Protein AF-A0A1Z8X5C5-F1 (afdb_monomer)

Solvent-accessible surface area (backbone atoms only — not comparable to full-atom values): 10030 Å² total; per-residue (Å²): 138,86,84,81,81,82,79,81,79,79,74,78,75,80,78,73,83,73,81,56,62,24,57,46,97,88,64,48,75,36,74,46,71,50,66,33,32,31,65,43,56,46,75,29,79,78,49,13,44,32,36,32,35,34,74,55,99,86,42,80,43,72,31,48,35,35,49,64,28,29,77,54,39,45,74,33,42,53,53,66,75,74,57,50,68,66,40,44,31,42,38,33,24,44,26,30,65,56,80,56,31,27,36,46,37,31,40,35,38,53,47,93,49,97,86,50,52,28,40,38,34,42,25,62,91,55,42,57,87,36,74,54,40,50,51,48,63,77,74,36,54,70,37,96,54,41,44,52,92,72,41,41,42,40,35,27,42,35,47,72,70,55,48,54,50,41,49,68,78,20,66,62,89,66,28,65,76,55,134

Mean predicted aligned error: 7.58 Å

Secondary structure (DSSP, 8-state):
--------------------B-B-TTSPBPEEEEEEEEEEEE--SSS-EEEEEEEETTEEEEEEEE-S-HHHHHHTT--TTSS-TT-EEEEEEEEBSSTTEEEEEEEEEPPSSTTSPEEEEE-TTS-TTSHHHHHHHTTSPBPTTS-GGGSS-EEEEE-HHHHHHHHHHSTTTTGGG--

pLDDT: mean 85.59, std 13.74, range [40.5, 98.31]

Radius of gyration: 19.65 Å; Cα contacts (8 Å, |Δi|>4): 352; chains: 1; bounding box: 40×77×52 Å

Sequence (179 aa):
MLFFFTSIFSYNLLAHHSFLPLLSAEGEPVIKVFDANVEIYKLLNPHTAMIVNTYDEGQKIDWLVELSSASTLTREGWTNDFIKPNDRVTIAILAFRTENRGRLRALLIHPRTNNDSYQLIVAYGIRGDTPIMKRLESRLPLCGNINAELERSQCFLVNNNDLDALKRDFPGVMGYIMP

Structure (mmCIF, N/CA/C/O backbone):
data_AF-A0A1Z8X5C5-F1
#
_entry.id   AF-A0A1Z8X5C5-F1
#
loop_
_atom_site.group_PDB
_atom_site.id
_atom_site.type_symbol
_atom_site.label_atom_id
_atom_site.label_alt_id
_atom_site.label_comp_id
_atom_site.label_asym_id
_atom_site.label_entity_id
_atom_site.label_seq_id
_atom_site.pdbx_PDB_ins_code
_atom_site.Cartn_x
_atom_site.Cartn_y
_atom_site.Cartn_z
_atom_site.occupancy
_atom_site.B_iso_or_equiv
_atom_site.auth_seq_id
_atom_site.auth_comp_id
_atom_site.auth_asym_id
_atom_site.auth_atom_id
_atom_site.pdbx_PDB_model_num
ATOM 1 N N . MET A 1 1 ? -2.842 56.860 -34.212 1.00 40.62 1 MET A N 1
ATOM 2 C CA . MET A 1 1 ? -3.445 55.684 -33.551 1.00 40.62 1 MET A CA 1
ATOM 3 C C . MET A 1 1 ? -2.299 54.787 -33.104 1.00 40.62 1 MET A C 1
ATOM 5 O O . MET A 1 1 ? -1.664 54.180 -33.953 1.00 40.62 1 MET A O 1
ATOM 9 N N . LEU A 1 2 ? -1.924 54.843 -31.823 1.00 40.50 2 LEU A N 1
ATOM 10 C CA . LEU A 1 2 ? -0.782 54.101 -31.275 1.00 40.50 2 LEU A CA 1
ATOM 11 C C . LEU A 1 2 ? -1.297 52.739 -30.783 1.00 40.50 2 LEU A C 1
ATOM 13 O O . LEU A 1 2 ? -2.115 52.699 -29.867 1.00 40.50 2 LEU A O 1
ATOM 17 N N . PHE A 1 3 ? -0.873 51.640 -31.407 1.00 45.16 3 PHE A N 1
ATOM 18 C CA . PHE A 1 3 ? -1.212 50.290 -30.948 1.00 45.16 3 PHE A CA 1
ATOM 19 C C . PHE A 1 3 ? -0.272 49.894 -29.803 1.00 45.16 3 PHE A C 1
ATOM 21 O O . PHE A 1 3 ? 0.918 49.677 -30.018 1.00 45.16 3 PHE A O 1
ATOM 28 N N . PHE A 1 4 ? -0.807 49.807 -28.585 1.00 48.19 4 PHE A N 1
ATOM 29 C CA . PHE A 1 4 ? -0.132 49.167 -27.457 1.00 48.19 4 PHE A CA 1
ATOM 30 C C . PHE A 1 4 ? -0.253 47.647 -27.615 1.00 48.19 4 PHE A C 1
ATOM 32 O O . PHE A 1 4 ? -1.351 47.100 -27.553 1.00 48.19 4 PHE A O 1
ATOM 39 N N . PHE A 1 5 ? 0.872 46.967 -27.830 1.00 56.59 5 PHE A N 1
ATOM 40 C CA . PHE A 1 5 ? 0.943 45.507 -27.826 1.00 56.59 5 PHE A CA 1
ATOM 41 C C . PHE A 1 5 ? 1.183 45.049 -26.381 1.00 56.59 5 PHE A C 1
ATOM 43 O O . PHE A 1 5 ? 2.309 45.067 -25.885 1.00 56.59 5 PHE A O 1
ATOM 50 N N . THR A 1 6 ? 0.118 44.705 -25.658 1.00 59.88 6 THR A N 1
ATOM 51 C CA . THR A 1 6 ? 0.215 44.115 -24.319 1.00 59.88 6 THR A CA 1
ATOM 52 C C . THR A 1 6 ? 0.627 42.651 -24.443 1.00 59.88 6 THR A C 1
ATOM 54 O O . THR A 1 6 ? -0.177 41.778 -24.759 1.00 59.88 6 THR A O 1
ATOM 57 N N . SER A 1 7 ? 1.910 42.377 -24.210 1.00 60.78 7 SER A N 1
ATOM 58 C CA . SER A 1 7 ? 2.434 41.013 -24.140 1.00 60.78 7 SER A CA 1
ATOM 59 C C . SER A 1 7 ? 1.946 40.347 -22.849 1.00 60.78 7 SER A C 1
ATOM 61 O O . SER A 1 7 ? 2.314 40.767 -21.751 1.00 60.78 7 SER A O 1
ATOM 63 N N . ILE A 1 8 ? 1.082 39.337 -22.966 1.00 62.88 8 ILE A N 1
ATOM 64 C CA . ILE A 1 8 ? 0.620 38.537 -21.827 1.00 62.88 8 ILE A CA 1
ATOM 65 C C . ILE A 1 8 ? 1.728 37.532 -21.499 1.00 62.88 8 ILE A C 1
ATOM 67 O O . ILE A 1 8 ? 1.873 36.511 -22.168 1.00 62.88 8 ILE A O 1
ATOM 71 N N . PHE A 1 9 ? 2.526 37.820 -20.471 1.00 54.41 9 PHE A N 1
ATOM 72 C CA . PHE A 1 9 ? 3.415 36.825 -19.874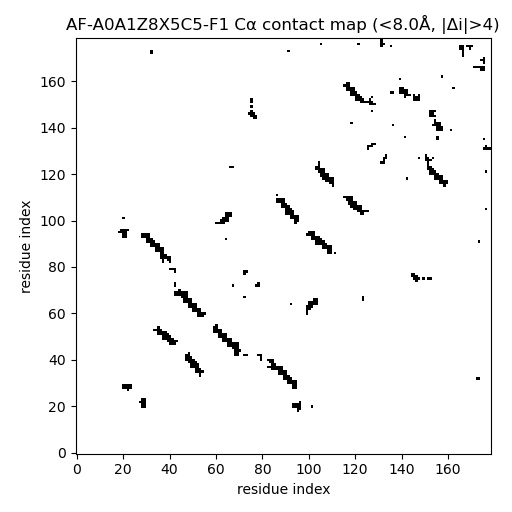 1.00 54.41 9 PHE A CA 1
ATOM 73 C C . PHE A 1 9 ? 2.560 35.797 -19.125 1.00 54.41 9 PHE A C 1
ATOM 75 O O . PHE A 1 9 ? 2.077 36.047 -18.020 1.00 54.41 9 PHE A O 1
ATOM 82 N N . SER A 1 10 ? 2.355 34.628 -19.729 1.00 54.34 10 SER A N 1
ATOM 83 C CA . SER A 1 10 ? 1.828 33.460 -19.029 1.00 54.34 10 SER A CA 1
ATOM 84 C C . SER A 1 10 ? 2.904 32.935 -18.081 1.00 54.34 10 SER A C 1
ATOM 86 O O . SER A 1 10 ? 3.745 32.119 -18.454 1.00 54.34 10 SER A O 1
ATOM 88 N N . TYR A 1 11 ? 2.900 33.421 -16.842 1.00 52.97 11 TYR A N 1
ATOM 89 C CA . TYR A 1 11 ? 3.630 32.766 -15.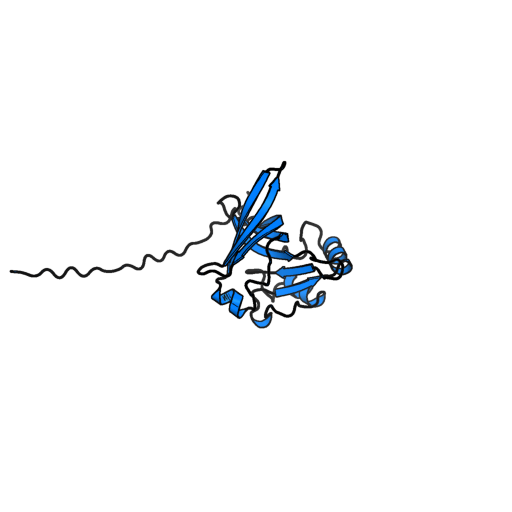767 1.00 52.97 11 TYR A CA 1
ATOM 90 C C . TYR A 1 11 ? 2.993 31.392 -15.570 1.00 52.97 11 TYR A C 1
ATOM 92 O O . TYR A 1 11 ? 1.853 31.287 -15.117 1.00 52.97 11 TYR A O 1
ATOM 100 N N . ASN A 1 12 ? 3.714 30.331 -15.936 1.00 52.00 12 ASN A N 1
ATOM 101 C CA . ASN A 1 12 ? 3.401 29.003 -15.434 1.00 52.00 12 ASN A CA 1
ATOM 102 C C . ASN A 1 12 ? 3.566 29.082 -13.916 1.00 52.00 12 ASN A C 1
ATOM 104 O O . ASN A 1 12 ? 4.683 29.037 -13.401 1.00 52.00 12 ASN A O 1
ATOM 108 N N . LEU A 1 13 ? 2.457 29.278 -13.206 1.00 48.22 13 LEU A N 1
ATOM 109 C CA . LEU A 1 13 ? 2.403 29.065 -11.773 1.00 48.22 13 LEU A CA 1
ATOM 110 C C . LEU A 1 13 ? 2.788 27.601 -11.566 1.00 48.22 13 LEU A C 1
ATOM 112 O O . LEU A 1 13 ? 2.015 26.696 -11.876 1.00 48.22 13 LEU A O 1
ATOM 116 N N . LEU A 1 14 ? 4.024 27.376 -11.121 1.00 52.00 14 LEU A N 1
ATOM 117 C CA . LEU A 1 14 ? 4.528 26.078 -10.694 1.00 52.00 14 LEU A CA 1
ATOM 118 C C . LEU A 1 14 ? 3.723 25.648 -9.465 1.00 52.00 14 LEU A C 1
ATOM 120 O O . LEU A 1 14 ? 4.135 25.842 -8.324 1.00 52.00 14 LEU A O 1
ATOM 124 N N . ALA A 1 15 ? 2.545 25.077 -9.700 1.00 43.34 15 ALA A N 1
ATOM 125 C CA . ALA A 1 15 ? 1.798 24.345 -8.697 1.00 43.34 15 ALA A CA 1
ATOM 126 C C . ALA A 1 15 ? 2.513 23.008 -8.458 1.00 43.34 15 ALA A C 1
ATOM 128 O O . ALA A 1 15 ? 2.125 21.959 -8.968 1.00 43.34 15 ALA A O 1
ATOM 129 N N . HIS A 1 16 ? 3.604 23.034 -7.695 1.00 52.75 16 HIS A N 1
ATOM 130 C CA . HIS A 1 16 ? 4.126 21.824 -7.077 1.00 52.75 16 HIS A CA 1
ATOM 131 C C . HIS A 1 16 ? 3.214 21.508 -5.892 1.00 52.75 16 HIS A C 1
ATOM 133 O O . HIS A 1 16 ? 3.402 22.052 -4.808 1.00 52.75 16 HIS A O 1
ATOM 139 N N . HIS A 1 17 ? 2.181 20.690 -6.106 1.00 56.50 17 HIS A N 1
ATOM 140 C CA . HIS A 1 17 ? 1.308 20.199 -5.039 1.00 56.50 17 HIS A CA 1
ATOM 141 C C . HIS A 1 17 ? 2.128 19.333 -4.071 1.00 56.50 17 HIS A C 1
ATOM 143 O O . HIS A 1 17 ? 2.214 18.116 -4.219 1.00 56.50 17 HIS A O 1
ATOM 149 N N . SER A 1 18 ? 2.801 19.964 -3.108 1.00 59.56 18 SER A N 1
ATOM 150 C CA . SER A 1 18 ? 3.486 19.251 -2.044 1.00 59.56 18 SER A CA 1
ATOM 151 C C . SER A 1 18 ? 2.441 18.681 -1.091 1.00 59.56 18 SER A C 1
ATOM 153 O O . SER A 1 18 ? 1.570 19.378 -0.569 1.00 59.56 18 SER A O 1
ATOM 155 N N . PHE A 1 19 ? 2.506 17.371 -0.887 1.00 74.56 19 PHE A N 1
ATOM 156 C CA . PHE A 1 19 ? 1.742 16.699 0.151 1.00 74.56 19 PHE A CA 1
ATOM 157 C C . PHE A 1 19 ? 2.225 17.182 1.517 1.00 74.56 19 PHE A C 1
ATOM 159 O O . PHE A 1 19 ? 3.429 17.189 1.771 1.00 74.56 19 PHE A O 1
ATOM 166 N N . LEU A 1 20 ? 1.298 17.568 2.396 1.00 86.44 20 LEU A N 1
ATOM 167 C CA . LEU A 1 20 ? 1.617 17.926 3.777 1.00 86.44 20 LEU A CA 1
ATOM 168 C C . LEU A 1 20 ? 1.413 16.701 4.676 1.00 86.44 20 LEU A C 1
ATOM 170 O O . LEU A 1 20 ? 0.259 16.377 4.984 1.00 86.44 20 LEU A O 1
ATOM 174 N N . PRO A 1 21 ? 2.493 16.014 5.097 1.00 90.50 21 PRO A N 1
ATOM 175 C CA . PRO A 1 21 ? 2.368 14.880 5.997 1.00 90.50 21 PRO A CA 1
ATOM 176 C C . P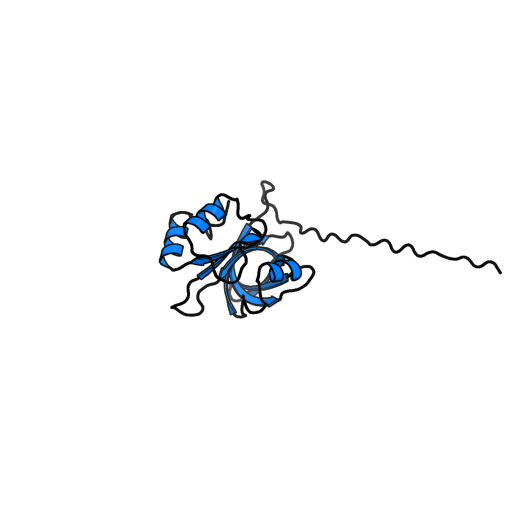RO A 1 21 ? 1.814 15.328 7.353 1.00 90.50 21 PRO A C 1
ATOM 178 O O . PRO A 1 21 ? 2.097 16.428 7.844 1.00 90.50 21 PRO A O 1
ATOM 181 N N . LEU A 1 22 ? 1.013 14.456 7.958 1.00 93.94 22 LEU A N 1
ATOM 182 C CA . LEU A 1 22 ? 0.712 14.522 9.379 1.00 93.94 22 LEU A CA 1
ATOM 183 C C . LEU A 1 22 ? 1.990 14.179 10.149 1.00 93.94 22 LEU A C 1
ATOM 185 O O . LEU A 1 22 ? 2.673 13.222 9.788 1.00 93.94 22 LEU A O 1
ATOM 189 N N . LEU A 1 23 ? 2.306 14.953 11.186 1.00 94.50 23 LEU A N 1
ATOM 190 C CA . LEU A 1 23 ? 3.486 14.741 12.025 1.00 94.50 23 LEU A CA 1
ATOM 191 C C . LEU A 1 23 ? 3.066 14.282 13.426 1.00 94.50 23 LEU A C 1
ATOM 193 O O . LEU A 1 23 ? 2.003 14.683 13.905 1.00 94.50 23 LEU A O 1
ATOM 197 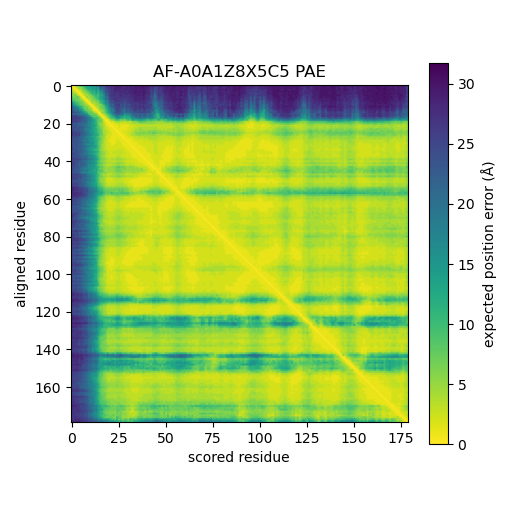N N . SER A 1 24 ? 3.891 13.450 14.061 1.00 93.44 24 SER A N 1
ATOM 198 C CA . SER A 1 24 ? 3.761 13.074 15.470 1.00 93.44 24 SER A CA 1
ATOM 199 C C . SER A 1 24 ? 4.127 14.246 16.390 1.00 93.44 24 SER A C 1
ATOM 201 O O . SER A 1 24 ? 4.545 15.312 15.927 1.00 93.44 24 SER A O 1
ATOM 203 N N . ALA A 1 25 ? 3.995 14.052 17.706 1.00 93.44 25 ALA A N 1
ATOM 204 C CA . ALA A 1 25 ? 4.411 15.051 18.694 1.00 93.44 25 ALA A CA 1
ATOM 205 C C . ALA A 1 25 ? 5.923 15.346 18.626 1.00 93.44 25 ALA A C 1
ATOM 207 O O . ALA A 1 25 ? 6.356 16.462 18.903 1.00 93.44 25 ALA A O 1
ATOM 208 N N . GLU A 1 26 ? 6.710 14.364 18.193 1.00 93.69 26 GLU A N 1
ATOM 209 C CA . GLU A 1 26 ? 8.160 14.424 18.007 1.00 93.69 26 GLU A CA 1
ATOM 210 C C . GLU A 1 26 ? 8.556 15.003 16.638 1.00 93.69 26 GLU A C 1
ATOM 212 O O . GLU A 1 26 ? 9.737 15.207 16.373 1.00 93.69 26 GLU A O 1
ATOM 217 N N . GLY A 1 27 ? 7.581 15.300 15.772 1.00 92.56 27 GLY A N 1
ATOM 218 C CA . GLY A 1 27 ? 7.806 15.893 14.454 1.00 92.56 27 GLY A CA 1
ATOM 219 C C . GLY A 1 27 ? 8.031 14.889 13.320 1.00 92.56 27 GLY A C 1
ATOM 220 O O . GLY A 1 27 ? 8.296 15.315 12.196 1.00 92.56 27 GLY A O 1
ATOM 221 N N . GLU A 1 28 ? 7.881 13.587 13.572 1.00 91.44 28 GLU A N 1
ATOM 222 C CA . GLU A 1 28 ? 8.084 12.544 12.561 1.00 91.44 28 GLU A CA 1
ATOM 223 C C . GLU A 1 28 ? 6.821 12.292 11.724 1.00 91.44 28 GLU A C 1
ATOM 225 O O . GLU A 1 28 ? 5.708 12.366 12.253 1.00 91.44 28 GLU A O 1
ATOM 230 N N . PRO A 1 29 ? 6.932 11.969 10.422 1.00 91.38 29 PRO A N 1
ATOM 231 C CA . PRO A 1 29 ? 5.762 11.676 9.607 1.00 91.38 29 PRO A CA 1
ATOM 232 C C . PRO A 1 29 ? 4.987 10.444 10.095 1.00 91.38 29 PRO A C 1
ATOM 234 O O . PRO A 1 29 ? 5.548 9.368 10.296 1.00 91.38 29 PRO A O 1
ATOM 237 N N . VAL A 1 30 ? 3.668 10.580 10.230 1.00 93.06 30 VAL A N 1
ATOM 238 C CA . VAL A 1 30 ? 2.798 9.517 10.748 1.00 93.06 30 VAL A CA 1
ATOM 239 C C . VAL A 1 30 ? 2.497 8.483 9.668 1.00 93.06 30 VAL A C 1
ATOM 241 O O . VAL A 1 30 ? 1.954 8.805 8.606 1.00 93.06 30 VAL A O 1
ATOM 244 N N . ILE A 1 31 ? 2.770 7.216 9.982 1.00 92.25 31 ILE A N 1
ATOM 245 C CA . ILE A 1 31 ? 2.288 6.072 9.210 1.00 92.25 31 ILE A CA 1
ATOM 246 C C . ILE A 1 31 ? 1.011 5.533 9.855 1.00 92.25 31 ILE A C 1
ATOM 248 O O . ILE A 1 31 ? 0.999 5.213 11.042 1.00 92.25 31 ILE A O 1
ATOM 252 N N . LYS A 1 32 ? -0.063 5.421 9.071 1.00 94.50 32 LYS A N 1
ATOM 253 C CA . LYS A 1 32 ? -1.303 4.752 9.487 1.00 94.50 32 LYS A CA 1
ATOM 254 C C . LYS A 1 32 ? -1.401 3.400 8.802 1.00 94.50 32 LYS A C 1
ATOM 256 O O . LYS A 1 32 ? -1.146 3.311 7.601 1.00 94.50 32 LYS A O 1
ATOM 261 N N . VAL A 1 33 ? -1.795 2.383 9.563 1.00 95.00 33 VAL A N 1
ATOM 262 C CA . VAL A 1 33 ? -2.040 1.031 9.057 1.00 95.00 33 VAL A CA 1
ATOM 263 C C . VAL A 1 33 ? -3.458 0.614 9.421 1.00 95.00 33 VAL A C 1
ATOM 265 O O . VAL A 1 33 ? -3.851 0.769 10.575 1.00 95.00 33 VAL A O 1
ATOM 268 N N . PHE A 1 34 ? -4.230 0.136 8.449 1.00 95.94 34 PHE A N 1
ATOM 269 C CA . PHE A 1 34 ? -5.626 -0.259 8.657 1.00 95.94 34 PHE A CA 1
ATOM 270 C C . PHE A 1 34 ? -6.085 -1.305 7.638 1.00 95.94 34 PHE A C 1
ATOM 272 O O . PHE A 1 34 ? -5.494 -1.441 6.567 1.00 95.94 34 PHE A O 1
ATOM 279 N N . ASP A 1 35 ? -7.142 -2.041 7.975 1.00 96.56 35 ASP A N 1
ATOM 280 C CA . ASP A 1 35 ? -7.832 -2.936 7.046 1.00 96.56 35 ASP A CA 1
ATOM 281 C C . ASP A 1 35 ? -8.947 -2.183 6.317 1.00 96.56 35 ASP A C 1
ATOM 283 O O . ASP A 1 35 ? -9.639 -1.358 6.914 1.00 96.56 35 ASP A O 1
ATOM 287 N N . ALA A 1 36 ? -9.128 -2.462 5.027 1.00 97.50 36 ALA A N 1
ATOM 288 C CA . ALA A 1 36 ? -10.128 -1.806 4.196 1.00 97.50 36 ALA A CA 1
ATOM 289 C C . ALA A 1 36 ? -10.608 -2.696 3.040 1.00 97.50 36 ALA A C 1
ATOM 291 O O . ALA A 1 36 ? -9.993 -3.709 2.693 1.00 97.50 36 ALA A O 1
ATOM 292 N N . ASN A 1 37 ? -11.697 -2.275 2.399 1.00 97.56 37 ASN A N 1
ATOM 293 C CA . ASN A 1 37 ? -12.133 -2.789 1.104 1.00 97.56 37 ASN A CA 1
ATOM 294 C C . ASN A 1 37 ? -11.830 -1.773 0.006 1.00 97.56 37 ASN A C 1
ATOM 296 O O . ASN A 1 37 ? -12.066 -0.582 0.183 1.00 97.56 37 ASN A O 1
ATOM 300 N N . VAL A 1 38 ? -11.330 -2.229 -1.139 1.00 97.88 38 VAL A N 1
ATOM 301 C CA . VAL A 1 38 ? -11.107 -1.342 -2.286 1.00 97.88 38 VAL A CA 1
ATOM 302 C C . VAL A 1 38 ? -12.439 -0.992 -2.940 1.00 97.88 38 VAL A C 1
ATOM 304 O O . VAL A 1 38 ? -13.174 -1.879 -3.360 1.00 97.88 38 VAL A O 1
ATOM 307 N N . GLU A 1 39 ? -12.727 0.295 -3.094 1.00 97.38 39 GLU A N 1
ATOM 308 C CA . GLU A 1 39 ? -13.879 0.772 -3.862 1.00 97.38 39 GLU A CA 1
ATOM 309 C C . GLU A 1 39 ? -13.479 1.052 -5.306 1.00 97.38 39 GLU A C 1
ATOM 311 O O . GLU A 1 39 ? -14.062 0.524 -6.254 1.00 97.38 39 GLU A O 1
ATOM 316 N N . ILE A 1 40 ? -12.442 1.874 -5.475 1.00 96.19 40 ILE A N 1
ATOM 317 C CA . ILE A 1 40 ? -11.955 2.323 -6.777 1.00 96.19 40 ILE A CA 1
ATOM 318 C C . ILE A 1 40 ? -10.438 2.243 -6.784 1.00 96.19 40 ILE A C 1
ATOM 320 O O . ILE A 1 40 ? -9.773 2.713 -5.869 1.00 96.19 40 ILE A O 1
ATOM 324 N N . TYR A 1 41 ? -9.888 1.728 -7.875 1.00 96.06 41 TYR A N 1
ATOM 325 C CA . TYR A 1 41 ? -8.486 1.875 -8.229 1.00 96.06 41 TYR A CA 1
ATOM 326 C C . TYR A 1 41 ? -8.404 2.285 -9.699 1.00 96.06 41 TYR A C 1
ATOM 328 O O . TYR A 1 41 ? -8.995 1.635 -10.567 1.00 96.06 41 TYR A O 1
ATOM 336 N N . LYS A 1 42 ? -7.719 3.398 -9.983 1.00 94.62 42 LYS A N 1
ATOM 337 C CA . LYS A 1 42 ? -7.528 3.891 -11.351 1.00 94.62 42 LYS A CA 1
ATOM 338 C C . LYS A 1 42 ? -6.156 4.517 -11.523 1.00 94.62 42 LYS A C 1
ATOM 340 O O . LYS A 1 42 ? -5.801 5.459 -10.813 1.00 94.62 42 LYS A O 1
ATOM 345 N N . LEU A 1 43 ? -5.436 4.047 -12.540 1.00 94.06 43 LEU A N 1
ATOM 346 C CA . LEU A 1 43 ? -4.232 4.701 -13.039 1.00 94.06 43 LEU A CA 1
ATOM 347 C C . LEU A 1 43 ? -4.614 6.051 -13.656 1.00 94.06 43 LEU A C 1
ATOM 349 O O . LEU A 1 43 ? -5.223 6.109 -14.723 1.00 94.06 43 LEU A O 1
ATOM 353 N N . LEU A 1 44 ? -4.261 7.135 -12.968 1.00 91.94 44 LEU A N 1
ATOM 354 C CA . LEU A 1 44 ? -4.571 8.513 -13.352 1.00 91.94 44 LEU A CA 1
ATOM 355 C C . LEU A 1 44 ? -3.310 9.389 -13.303 1.00 91.94 44 LEU A C 1
ATOM 357 O O . LEU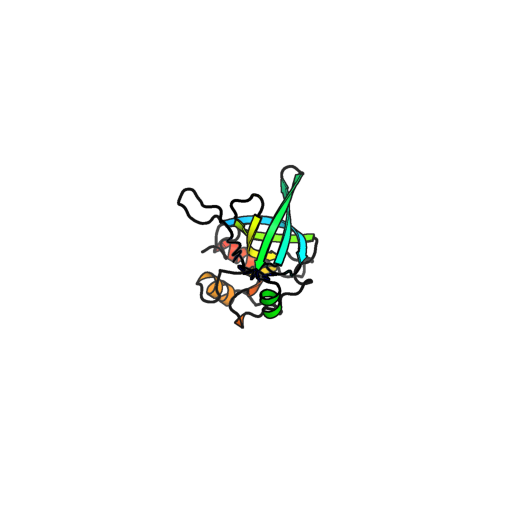 A 1 44 ? -2.324 9.074 -12.632 1.00 91.94 44 LEU A O 1
ATOM 361 N N . ASN A 1 45 ? -3.338 10.501 -14.038 1.00 87.38 45 ASN A N 1
ATOM 362 C CA . ASN A 1 45 ? -2.328 11.557 -13.951 1.00 87.38 45 ASN A CA 1
ATOM 363 C C . ASN A 1 45 ? -2.941 12.802 -13.278 1.00 87.38 45 ASN A C 1
ATOM 365 O O . ASN A 1 45 ? -4.122 13.069 -13.500 1.00 87.38 45 ASN A O 1
ATOM 369 N N . PRO A 1 46 ? -2.165 13.587 -12.503 1.00 85.25 46 PRO A N 1
ATOM 370 C CA . PRO A 1 46 ? -0.733 13.412 -12.225 1.00 85.25 46 PRO A CA 1
ATOM 371 C C . PRO A 1 46 ? -0.420 12.317 -11.192 1.00 85.25 46 PRO A C 1
ATOM 373 O O . PRO A 1 46 ? 0.693 11.797 -11.198 1.00 85.25 46 PRO A O 1
ATOM 376 N N . HIS A 1 47 ? -1.393 11.926 -10.365 1.00 89.38 47 HIS A N 1
ATOM 377 C CA . HIS A 1 47 ? -1.263 10.869 -9.362 1.00 89.38 47 HIS A CA 1
ATOM 378 C C . HIS A 1 47 ? -2.376 9.838 -9.523 1.00 89.38 47 HIS A C 1
ATOM 380 O O . HIS A 1 47 ? -3.545 10.189 -9.682 1.00 89.38 47 HIS A O 1
ATOM 386 N N . THR A 1 48 ? -1.997 8.562 -9.474 1.00 93.19 48 THR A N 1
ATOM 387 C CA . THR A 1 48 ? -2.952 7.454 -9.401 1.00 93.19 48 THR A CA 1
ATOM 388 C C . THR A 1 48 ? -3.687 7.521 -8.071 1.00 93.19 48 THR A C 1
ATOM 390 O O . THR A 1 48 ? -3.075 7.808 -7.040 1.00 93.19 48 THR A O 1
ATOM 393 N N . ALA A 1 49 ? -4.984 7.229 -8.099 1.00 92.19 49 ALA A N 1
ATOM 394 C CA . ALA A 1 49 ? -5.837 7.261 -6.922 1.00 92.19 49 ALA A CA 1
ATOM 395 C C . ALA A 1 49 ? -6.437 5.880 -6.652 1.00 92.19 49 ALA A C 1
ATOM 397 O O . ALA A 1 49 ? -6.865 5.170 -7.570 1.00 92.19 49 ALA A O 1
ATOM 398 N N . MET A 1 50 ? -6.491 5.535 -5.371 1.00 96.44 50 MET A N 1
ATOM 399 C CA . MET A 1 50 ? -7.246 4.412 -4.846 1.00 96.44 50 MET A CA 1
ATOM 400 C C . MET A 1 50 ? -8.176 4.925 -3.747 1.00 96.44 50 MET A C 1
ATOM 402 O O . MET A 1 50 ? -7.725 5.610 -2.833 1.00 96.44 50 MET A O 1
ATOM 406 N N . ILE A 1 51 ? -9.463 4.611 -3.846 1.00 97.69 51 ILE A N 1
ATOM 407 C CA . ILE A 1 51 ? -10.442 4.854 -2.787 1.00 97.69 51 ILE A CA 1
ATOM 408 C C . ILE A 1 51 ? -10.680 3.525 -2.089 1.00 97.69 51 ILE A C 1
ATOM 410 O O . ILE A 1 51 ? -10.994 2.527 -2.745 1.00 97.69 51 ILE A O 1
ATOM 414 N N . VAL A 1 52 ? -10.502 3.516 -0.773 1.00 98.31 52 VAL A N 1
ATOM 415 C CA . VAL A 1 52 ? -10.761 2.349 0.071 1.00 98.31 52 VAL A CA 1
ATOM 416 C C . VAL A 1 52 ? -11.708 2.719 1.198 1.00 98.31 52 VAL A C 1
ATOM 418 O O . VAL A 1 52 ? -11.751 3.871 1.625 1.00 98.31 52 VAL A O 1
ATOM 421 N N . ASN A 1 53 ? -12.452 1.738 1.689 1.00 97.69 53 ASN A N 1
ATOM 422 C CA . ASN A 1 53 ? -13.464 1.946 2.708 1.00 97.69 53 ASN A CA 1
ATOM 423 C C . ASN A 1 53 ? -13.087 1.189 3.970 1.00 97.69 53 ASN A C 1
ATOM 425 O O . ASN A 1 53 ? -12.840 -0.019 3.925 1.00 97.69 53 ASN A O 1
ATOM 429 N N . THR A 1 54 ? -13.083 1.899 5.090 1.00 96.81 54 THR A N 1
ATOM 430 C CA . THR A 1 54 ? -13.092 1.301 6.423 1.00 96.81 54 THR A CA 1
ATOM 431 C C . THR A 1 54 ? -14.509 1.375 6.984 1.00 96.81 54 THR A C 1
ATOM 433 O O . THR A 1 54 ? -15.320 2.187 6.534 1.00 96.81 54 THR A O 1
ATOM 436 N N . TYR A 1 55 ? -14.812 0.543 7.975 1.00 92.44 55 TYR A N 1
ATOM 437 C CA . TYR A 1 55 ? -16.077 0.607 8.702 1.00 92.44 55 TYR A CA 1
ATOM 438 C C . TYR A 1 55 ? -15.792 0.875 10.171 1.00 92.44 55 TYR A C 1
ATOM 440 O O . TYR A 1 55 ? -15.035 0.131 10.790 1.00 92.44 55 TYR A O 1
ATOM 448 N N . ASP A 1 56 ? -16.409 1.921 10.707 1.00 87.75 56 ASP A N 1
ATOM 449 C CA . ASP A 1 56 ? -16.341 2.279 12.121 1.00 87.75 56 ASP A CA 1
ATOM 450 C C . ASP A 1 56 ? -17.763 2.446 12.655 1.00 87.75 56 ASP A C 1
ATOM 452 O O . ASP A 1 56 ? -18.559 3.183 12.077 1.00 87.75 56 ASP A O 1
ATOM 456 N N . GLU A 1 57 ? -18.122 1.675 13.681 1.00 91.00 57 GLU A N 1
ATOM 457 C CA . GLU A 1 57 ? -19.483 1.631 14.249 1.00 91.00 57 GLU A CA 1
ATOM 458 C C . GLU A 1 57 ? -20.613 1.502 13.197 1.00 91.00 57 GLU A C 1
ATOM 460 O O . GLU A 1 57 ? -21.713 2.035 13.341 1.00 91.00 57 GLU A O 1
ATOM 465 N N . GLY A 1 58 ? -20.344 0.784 12.101 1.00 89.56 58 GLY A N 1
ATOM 466 C CA . GLY A 1 58 ? -21.284 0.596 10.989 1.00 89.56 58 GLY A CA 1
ATOM 467 C C . GLY A 1 58 ? -21.342 1.752 9.983 1.00 89.56 58 GLY A C 1
ATOM 468 O O . GLY A 1 58 ? -22.017 1.626 8.961 1.00 89.56 58 GLY A O 1
ATOM 469 N N . GLN A 1 59 ? -20.610 2.843 10.211 1.00 93.12 59 GLN A N 1
ATOM 470 C CA . GLN A 1 59 ? -20.442 3.931 9.253 1.00 93.12 59 GLN A CA 1
ATOM 471 C C . GLN A 1 59 ? -19.274 3.645 8.309 1.00 93.12 59 GLN A C 1
ATOM 473 O O . GLN A 1 59 ? -18.178 3.265 8.726 1.00 93.12 59 GLN A O 1
ATOM 478 N N . LYS A 1 60 ? -19.522 3.836 7.013 1.00 95.19 60 LYS A N 1
ATOM 479 C CA . LYS A 1 60 ? -18.504 3.737 5.968 1.00 95.19 60 LYS A CA 1
ATOM 480 C C . LYS A 1 60 ? -17.648 5.005 5.988 1.00 95.19 60 LYS A C 1
ATOM 482 O O . LYS A 1 60 ? -18.186 6.104 5.870 1.00 95.19 60 LYS A O 1
ATOM 487 N N . ILE A 1 61 ? -16.334 4.846 6.098 1.00 96.81 61 ILE A N 1
ATOM 488 C CA . ILE A 1 61 ? -15.363 5.940 6.011 1.00 96.81 61 ILE A CA 1
ATOM 489 C C . ILE A 1 61 ? -14.515 5.728 4.760 1.00 96.81 61 ILE A C 1
ATOM 491 O O . ILE A 1 61 ? -13.842 4.704 4.622 1.00 96.81 61 ILE A O 1
ATOM 495 N N . ASP A 1 62 ? -14.532 6.712 3.866 1.00 97.25 62 ASP A N 1
ATOM 496 C CA . ASP A 1 62 ? -13.785 6.667 2.613 1.00 97.25 62 ASP A CA 1
ATOM 497 C C . ASP A 1 62 ? -12.403 7.297 2.781 1.00 97.25 62 ASP A C 1
ATOM 499 O O . ASP A 1 62 ? -12.263 8.424 3.259 1.00 97.25 62 ASP A O 1
ATOM 503 N N . TRP A 1 63 ? -11.382 6.565 2.343 1.00 98.06 63 TRP A N 1
ATOM 504 C CA . TRP A 1 63 ? -9.992 6.995 2.341 1.00 98.06 63 TRP A CA 1
ATOM 505 C C . TRP A 1 63 ? -9.494 7.197 0.917 1.00 98.06 63 TRP A C 1
ATOM 507 O O . TRP A 1 63 ? -9.550 6.278 0.099 1.00 98.06 63 TRP A O 1
ATOM 517 N N . LEU A 1 64 ? -8.932 8.374 0.642 1.00 97.19 64 LEU A N 1
ATOM 518 C CA . LEU A 1 64 ? -8.219 8.651 -0.600 1.00 97.19 64 LEU A CA 1
ATOM 519 C C . LEU A 1 64 ? -6.732 8.330 -0.434 1.00 97.19 64 LEU A C 1
ATOM 521 O O . LEU A 1 64 ? -5.990 9.022 0.267 1.00 97.19 64 LEU A O 1
ATOM 525 N N . VAL A 1 65 ? -6.284 7.299 -1.135 1.00 96.50 65 VAL A N 1
ATOM 526 C CA . VAL A 1 65 ? -4.894 6.860 -1.143 1.00 96.50 65 VAL A CA 1
ATOM 527 C C . VAL A 1 65 ? -4.255 7.217 -2.473 1.00 96.50 65 VAL A C 1
ATOM 529 O O . VAL A 1 65 ? -4.699 6.793 -3.540 1.00 96.50 65 VAL A O 1
ATOM 532 N N . GLU A 1 66 ? -3.170 7.974 -2.406 1.00 94.12 66 GLU A N 1
ATOM 533 C CA . GLU A 1 66 ? -2.413 8.384 -3.577 1.00 94.12 66 GLU A CA 1
ATOM 534 C C . GLU A 1 66 ? -1.206 7.492 -3.830 1.00 94.12 66 GLU A C 1
ATOM 536 O O . GLU A 1 66 ? -0.459 7.122 -2.919 1.00 94.12 66 GLU A O 1
ATOM 541 N N . LEU A 1 67 ? -0.994 7.184 -5.104 1.00 92.88 67 LEU A N 1
ATOM 542 C CA . LEU A 1 67 ? 0.161 6.457 -5.601 1.00 92.88 67 LEU A CA 1
ATOM 543 C C . LEU A 1 67 ? 0.958 7.353 -6.573 1.00 92.88 67 LEU A C 1
ATOM 545 O O . LEU A 1 67 ? 0.649 8.525 -6.808 1.00 92.88 67 LEU A O 1
ATOM 549 N N . SER A 1 68 ? 2.034 6.810 -7.140 1.00 89.75 68 SER A N 1
ATOM 550 C CA . SER A 1 68 ? 2.810 7.485 -8.188 1.00 89.75 68 SER A CA 1
ATOM 551 C C . SER A 1 68 ? 1.969 7.759 -9.451 1.00 89.75 68 SER A C 1
ATOM 553 O O . SER A 1 68 ? 0.838 7.289 -9.596 1.00 89.75 68 SER A O 1
ATOM 555 N N . SER A 1 69 ? 2.513 8.545 -10.383 1.00 90.62 69 SER A N 1
ATOM 556 C CA . SER A 1 69 ? 1.832 8.855 -11.646 1.00 90.62 69 SER A CA 1
ATOM 557 C C . SER A 1 69 ? 1.477 7.593 -12.432 1.00 90.62 69 SER A C 1
ATOM 559 O O . SER A 1 69 ? 2.225 6.611 -12.396 1.00 90.62 69 SER A O 1
ATOM 561 N N . ALA A 1 70 ? 0.388 7.631 -13.207 1.00 92.50 70 ALA A N 1
ATOM 562 C CA . ALA A 1 70 ? 0.032 6.532 -14.106 1.00 92.50 70 ALA A CA 1
ATOM 563 C C . ALA A 1 70 ? 1.197 6.142 -15.026 1.00 92.50 70 ALA A C 1
ATOM 565 O O . ALA A 1 70 ? 1.466 4.959 -15.210 1.00 92.50 70 ALA A O 1
ATOM 566 N N . SER A 1 71 ? 1.937 7.125 -15.551 1.00 90.38 71 SER A N 1
ATOM 567 C CA . SER A 1 71 ? 3.110 6.882 -16.402 1.00 90.38 71 SER A CA 1
ATOM 568 C C . SER A 1 71 ? 4.236 6.123 -15.693 1.00 90.38 71 SER A C 1
ATOM 570 O O . SER A 1 71 ? 4.951 5.347 -16.325 1.00 90.38 71 SER A O 1
ATOM 572 N N . THR A 1 72 ? 4.409 6.340 -14.389 1.00 88.19 72 THR A N 1
ATOM 573 C CA . THR A 1 72 ? 5.415 5.645 -13.581 1.00 88.19 72 THR A CA 1
ATOM 574 C C . THR A 1 72 ? 4.954 4.232 -13.257 1.00 88.19 72 THR A C 1
ATOM 576 O O . THR A 1 72 ? 5.673 3.286 -13.556 1.00 88.19 72 THR A O 1
ATOM 579 N N . LEU A 1 73 ? 3.730 4.084 -12.746 1.00 90.38 73 LEU A N 1
ATOM 580 C CA . LEU A 1 73 ? 3.184 2.782 -12.363 1.00 90.38 73 LEU A CA 1
ATOM 581 C C . LEU A 1 73 ? 3.007 1.847 -13.566 1.00 90.38 73 LEU A C 1
ATOM 583 O O . LEU A 1 73 ? 3.347 0.673 -13.481 1.00 90.38 73 LEU A O 1
ATOM 587 N N . THR A 1 74 ? 2.563 2.361 -14.716 1.00 90.94 74 THR A N 1
ATOM 588 C CA . THR A 1 74 ? 2.436 1.551 -15.943 1.00 90.94 74 THR A CA 1
ATOM 589 C C . THR A 1 74 ? 3.797 1.018 -16.397 1.00 90.94 74 THR A C 1
ATOM 591 O O . THR A 1 74 ? 3.905 -0.136 -16.796 1.00 90.94 74 THR A O 1
ATOM 594 N N . ARG A 1 75 ? 4.864 1.827 -16.296 1.00 87.75 75 ARG A N 1
ATOM 595 C CA . ARG A 1 75 ? 6.237 1.391 -16.613 1.00 87.75 75 ARG A CA 1
ATOM 596 C C . ARG A 1 75 ? 6.763 0.353 -15.616 1.00 87.75 75 ARG A C 1
ATOM 598 O O . ARG A 1 75 ? 7.570 -0.488 -15.987 1.00 87.75 75 ARG A O 1
ATOM 605 N N . GLU A 1 76 ? 6.290 0.406 -14.376 1.00 86.75 76 GLU A N 1
ATOM 606 C CA . GLU A 1 76 ? 6.533 -0.610 -13.347 1.00 86.75 76 GLU A CA 1
ATOM 607 C C . GLU A 1 76 ? 5.657 -1.861 -13.524 1.00 86.75 76 GLU A C 1
ATOM 609 O O . GLU A 1 76 ? 5.802 -2.791 -12.746 1.00 86.75 76 GLU A O 1
ATOM 614 N N . GLY A 1 77 ? 4.769 -1.914 -14.524 1.00 88.44 77 GLY A N 1
ATOM 615 C CA . GLY A 1 77 ? 3.929 -3.082 -14.814 1.00 88.44 77 GLY A CA 1
ATOM 616 C C . GLY A 1 77 ? 2.594 -3.130 -14.061 1.00 88.44 77 GLY A C 1
ATOM 617 O O . GLY A 1 77 ? 1.858 -4.113 -14.154 1.00 88.44 77 GLY A O 1
ATOM 618 N N . TRP A 1 78 ? 2.224 -2.055 -13.358 1.00 90.75 78 TRP A N 1
ATOM 619 C CA . TRP A 1 78 ? 0.874 -1.924 -12.810 1.00 90.75 78 TRP A CA 1
ATOM 620 C C . TRP A 1 78 ? -0.152 -1.802 -13.939 1.00 90.75 78 TRP A C 1
ATOM 622 O O . TRP A 1 78 ? 0.054 -1.092 -14.924 1.00 90.75 78 TRP A O 1
ATOM 632 N N . THR A 1 79 ? -1.302 -2.443 -13.757 1.00 91.38 79 THR A N 1
ATOM 633 C CA . THR A 1 79 ? -2.442 -2.383 -14.679 1.00 91.38 79 THR A CA 1
ATOM 634 C C . THR A 1 79 ? -3.704 -2.030 -13.905 1.00 91.38 79 THR A C 1
ATOM 636 O O . THR A 1 79 ? -3.773 -2.284 -12.707 1.00 91.38 79 THR A O 1
ATOM 639 N N . ASN A 1 80 ? -4.728 -1.488 -14.574 1.00 90.62 80 ASN A N 1
ATOM 640 C CA . ASN A 1 80 ? -6.011 -1.170 -13.926 1.00 90.62 80 ASN A CA 1
ATOM 641 C C . ASN A 1 80 ? -6.719 -2.398 -13.319 1.00 90.62 80 ASN A C 1
ATOM 643 O O . ASN A 1 80 ? -7.589 -2.216 -12.476 1.00 90.62 80 ASN A O 1
ATOM 647 N N . ASP A 1 81 ? -6.337 -3.614 -13.720 1.00 89.88 81 ASP A N 1
ATOM 648 C CA . ASP A 1 81 ? -6.929 -4.866 -13.235 1.00 89.88 81 ASP A CA 1
ATOM 649 C C . ASP A 1 81 ? -6.115 -5.523 -12.110 1.00 89.88 81 ASP A C 1
ATOM 651 O O . ASP A 1 81 ? -6.492 -6.588 -11.609 1.00 89.88 81 ASP A O 1
ATOM 655 N N . PHE A 1 82 ? -4.994 -4.906 -11.717 1.00 88.88 82 PHE A N 1
ATOM 656 C CA . PHE A 1 82 ? -4.118 -5.411 -10.663 1.00 88.88 82 PHE A CA 1
ATOM 657 C C . PHE A 1 82 ? -4.842 -5.440 -9.308 1.00 88.88 82 PHE A C 1
ATOM 659 O O . PHE A 1 82 ? -4.890 -6.482 -8.654 1.00 88.88 82 PHE A O 1
ATOM 666 N N . ILE A 1 83 ? -5.479 -4.323 -8.944 1.00 92.50 83 ILE A N 1
ATOM 667 C CA . ILE A 1 83 ? -6.353 -4.199 -7.774 1.00 92.50 83 ILE A CA 1
ATOM 668 C C . ILE A 1 83 ? -7.788 -4.099 -8.275 1.00 92.50 83 ILE A C 1
ATOM 670 O O . ILE A 1 83 ? -8.092 -3.278 -9.142 1.00 92.50 83 ILE A O 1
ATOM 674 N N . LYS A 1 84 ? -8.675 -4.921 -7.723 1.00 93.38 84 LYS A N 1
ATOM 675 C CA . LYS A 1 84 ? -10.081 -4.979 -8.119 1.00 93.38 84 LYS A CA 1
ATOM 676 C C . LYS A 1 84 ? -10.980 -4.372 -7.043 1.00 93.38 84 LYS A C 1
ATOM 678 O O . LYS A 1 84 ? -10.657 -4.451 -5.857 1.00 93.38 84 LYS A O 1
ATOM 683 N N . PRO A 1 85 ? -12.137 -3.811 -7.433 1.00 95.44 85 PRO A N 1
ATOM 684 C CA . PRO A 1 85 ? -13.180 -3.473 -6.475 1.00 95.44 85 PRO A CA 1
ATOM 685 C C . PRO A 1 85 ? -13.525 -4.673 -5.582 1.00 95.44 85 PRO A C 1
ATOM 687 O O . PRO A 1 85 ? -13.596 -5.809 -6.055 1.00 95.44 85 PRO A O 1
ATOM 690 N N . ASN A 1 86 ? -13.774 -4.391 -4.306 1.00 95.19 86 ASN A N 1
ATOM 691 C CA . ASN A 1 86 ? -14.015 -5.320 -3.202 1.00 95.19 86 ASN A CA 1
ATOM 692 C C . ASN A 1 86 ? -12.814 -6.148 -2.727 1.00 95.19 86 ASN A C 1
ATOM 694 O O . ASN A 1 86 ? -12.983 -6.935 -1.791 1.00 95.19 86 ASN A O 1
ATOM 698 N N . ASP A 1 87 ? -11.612 -5.956 -3.282 1.00 96.50 87 ASP A N 1
ATOM 699 C CA . ASP A 1 87 ? -10.412 -6.557 -2.700 1.00 96.50 87 ASP A CA 1
ATOM 700 C C . ASP A 1 87 ? -10.299 -6.161 -1.223 1.00 96.50 87 ASP A C 1
ATOM 702 O O . ASP A 1 87 ? -10.399 -4.983 -0.866 1.00 96.50 87 ASP A O 1
ATOM 706 N N . ARG A 1 88 ? -10.118 -7.163 -0.359 1.00 97.19 88 ARG A N 1
ATOM 707 C CA . ARG A 1 88 ? -9.780 -6.951 1.049 1.00 97.19 88 ARG A CA 1
ATOM 708 C C . ARG A 1 88 ? -8.295 -6.662 1.136 1.00 97.19 88 ARG A C 1
ATOM 710 O O . ARG A 1 88 ? -7.485 -7.420 0.599 1.00 97.19 88 ARG A O 1
ATOM 717 N N . VAL A 1 89 ? -7.945 -5.571 1.798 1.00 97.12 89 VAL A N 1
ATOM 718 C CA . VAL A 1 89 ? -6.564 -5.116 1.889 1.00 97.12 89 VAL A CA 1
ATOM 719 C C . VAL A 1 89 ? -6.215 -4.708 3.310 1.00 97.12 89 VAL A C 1
ATOM 721 O O . VAL A 1 89 ? -7.037 -4.123 4.007 1.00 97.12 89 VAL A O 1
ATOM 724 N N . THR A 1 90 ? -4.974 -4.964 3.708 1.00 96.81 90 THR A N 1
ATOM 725 C CA . THR A 1 90 ? -4.333 -4.249 4.818 1.00 96.81 90 THR A CA 1
ATOM 726 C C . THR A 1 90 ? -3.397 -3.222 4.199 1.00 96.81 90 THR A C 1
ATOM 728 O O . THR A 1 90 ? -2.563 -3.569 3.360 1.00 96.81 90 THR A O 1
ATOM 731 N N . ILE A 1 91 ? -3.551 -1.952 4.553 1.00 95.88 91 ILE A N 1
ATOM 732 C CA . ILE A 1 91 ? -2.859 -0.848 3.894 1.00 95.88 91 ILE A CA 1
ATOM 733 C C . ILE A 1 91 ? -2.022 -0.054 4.884 1.00 95.88 91 ILE A C 1
ATOM 735 O O . ILE A 1 91 ? -2.489 0.260 5.973 1.00 95.88 91 ILE A O 1
ATOM 739 N N . ALA A 1 92 ? -0.805 0.308 4.479 1.00 95.19 92 ALA A N 1
ATOM 740 C CA . ALA A 1 92 ? 0.037 1.270 5.176 1.00 95.19 92 ALA A CA 1
ATOM 741 C C . ALA A 1 92 ? 0.168 2.544 4.335 1.00 95.19 92 ALA A C 1
ATOM 743 O O . ALA A 1 92 ? 0.571 2.493 3.166 1.00 95.19 92 ALA A O 1
ATOM 744 N N . ILE A 1 93 ? -0.137 3.696 4.932 1.00 94.62 93 ILE A N 1
ATOM 745 C CA . ILE A 1 93 ? -0.044 5.005 4.279 1.00 94.62 93 ILE A CA 1
ATOM 746 C C . ILE A 1 93 ? 0.807 5.977 5.088 1.00 94.62 93 ILE A C 1
ATOM 748 O O . ILE A 1 93 ? 0.756 5.998 6.315 1.00 94.62 93 ILE A O 1
ATOM 752 N N . LEU A 1 94 ? 1.523 6.849 4.384 1.00 93.44 94 LEU A N 1
ATOM 753 C CA . LEU A 1 94 ? 2.005 8.108 4.934 1.00 93.44 94 LEU A CA 1
ATOM 754 C C . LEU A 1 94 ? 0.808 9.056 5.027 1.00 93.44 94 LEU A C 1
ATOM 756 O O . LEU A 1 94 ? 0.315 9.520 3.995 1.00 93.44 94 LEU A O 1
ATOM 760 N N . ALA A 1 95 ? 0.316 9.300 6.239 1.00 95.38 95 ALA A N 1
ATOM 761 C CA . ALA A 1 95 ? -0.894 10.082 6.459 1.00 95.38 95 ALA A CA 1
ATOM 762 C C . ALA A 1 95 ? -0.665 11.564 6.143 1.00 95.38 95 ALA A C 1
ATOM 764 O O . ALA A 1 95 ? 0.388 12.127 6.448 1.00 95.38 95 ALA A O 1
ATOM 765 N N . PHE A 1 96 ? -1.662 12.210 5.544 1.00 95.25 96 PHE A N 1
ATOM 766 C CA . PHE A 1 96 ? -1.657 13.655 5.336 1.00 95.25 96 PHE A CA 1
ATOM 767 C C . PHE A 1 96 ? -2.362 14.368 6.490 1.00 95.25 96 PHE A C 1
ATOM 769 O O . PHE A 1 96 ? -3.100 13.755 7.260 1.00 95.25 96 PHE A O 1
ATOM 776 N N . ARG A 1 97 ? -2.141 15.684 6.611 1.00 93.69 97 ARG A N 1
ATOM 777 C CA . ARG A 1 97 ? -2.897 16.525 7.558 1.00 93.69 97 ARG A CA 1
ATOM 778 C C . ARG A 1 97 ? -4.390 16.563 7.239 1.00 93.69 97 ARG A C 1
ATOM 780 O O . ARG A 1 97 ? -5.200 16.699 8.145 1.00 93.69 97 ARG A O 1
ATOM 787 N N . THR A 1 98 ? -4.738 16.477 5.957 1.00 93.38 98 THR A N 1
ATOM 788 C CA . THR A 1 98 ? -6.124 16.285 5.528 1.00 93.38 98 THR A CA 1
ATOM 789 C C . THR A 1 98 ? -6.595 14.912 5.982 1.00 93.38 98 THR A C 1
ATOM 791 O O . THR A 1 98 ? -5.923 13.912 5.727 1.00 93.38 98 THR A O 1
ATOM 794 N N . GLU A 1 99 ? -7.751 14.878 6.636 1.00 92.94 99 GLU A N 1
ATOM 795 C CA . GLU A 1 99 ? -8.351 13.639 7.114 1.00 92.94 99 GLU A CA 1
ATOM 796 C C . GLU A 1 99 ? -8.573 12.638 5.981 1.00 92.94 99 GLU A C 1
ATOM 798 O O . GLU A 1 99 ? -8.778 13.002 4.821 1.00 92.94 99 GLU A O 1
ATOM 803 N N . ASN A 1 100 ? -8.497 11.360 6.345 1.00 95.88 100 ASN A N 1
ATOM 804 C CA . ASN A 1 100 ? -8.751 10.217 5.475 1.00 95.88 100 ASN A CA 1
ATOM 805 C C . ASN A 1 100 ? -7.981 10.241 4.143 1.00 95.88 100 ASN A C 1
ATOM 807 O O . ASN A 1 100 ? -8.439 9.726 3.125 1.00 95.88 100 ASN A O 1
ATOM 811 N N . ARG A 1 101 ? -6.786 10.841 4.134 1.00 96.44 101 ARG A N 1
ATOM 812 C CA . ARG A 1 101 ? -5.930 10.920 2.951 1.00 96.44 101 ARG A CA 1
ATOM 813 C C . ARG A 1 101 ? -4.490 10.563 3.278 1.00 96.44 101 ARG A C 1
ATOM 815 O O . ARG A 1 101 ? -3.975 10.888 4.348 1.00 96.44 101 ARG A O 1
ATOM 822 N N . GLY A 1 102 ? -3.814 9.922 2.334 1.00 95.12 102 GLY A N 1
ATOM 823 C CA . GLY A 1 102 ? -2.384 9.674 2.454 1.00 95.12 102 GLY A CA 1
ATOM 824 C C . GLY A 1 102 ? -1.763 9.079 1.207 1.00 95.12 102 GLY A C 1
ATOM 825 O O . GLY A 1 102 ? -2.438 8.799 0.219 1.00 95.12 102 GLY A O 1
ATOM 826 N N . ARG A 1 103 ? -0.448 8.879 1.264 1.00 93.56 103 ARG A N 1
ATOM 827 C CA . ARG A 1 103 ? 0.325 8.258 0.188 1.00 93.56 103 ARG A CA 1
ATOM 828 C C . ARG A 1 103 ? 0.609 6.801 0.509 1.00 93.56 103 ARG A C 1
ATOM 830 O O . ARG A 1 103 ? 1.061 6.504 1.613 1.00 93.56 103 ARG A O 1
ATOM 837 N N . LEU A 1 104 ? 0.401 5.910 -0.455 1.00 93.69 104 LEU A N 1
ATOM 838 C CA . LEU A 1 104 ? 0.652 4.482 -0.282 1.00 93.69 104 LEU A CA 1
ATOM 839 C C . LEU A 1 104 ? 2.120 4.215 0.079 1.00 93.69 104 LEU A C 1
ATOM 841 O O . LEU A 1 104 ? 3.031 4.695 -0.600 1.00 93.69 104 LEU A O 1
ATOM 845 N N . ARG A 1 105 ? 2.333 3.416 1.128 1.00 91.62 105 ARG A N 1
ATOM 846 C CA . ARG A 1 105 ? 3.642 2.874 1.526 1.00 91.62 105 ARG A CA 1
ATOM 847 C C . ARG A 1 105 ? 3.712 1.380 1.283 1.00 91.62 105 ARG A C 1
ATOM 849 O O . ARG A 1 105 ? 4.706 0.902 0.751 1.00 91.62 105 ARG A O 1
ATOM 856 N N . ALA A 1 106 ? 2.644 0.667 1.614 1.00 93.25 106 ALA A N 1
ATOM 857 C CA . ALA A 1 106 ? 2.500 -0.737 1.281 1.00 93.25 106 ALA A CA 1
ATOM 858 C C . ALA A 1 106 ? 1.031 -1.150 1.238 1.00 93.25 106 ALA A C 1
ATOM 860 O O . ALA A 1 106 ? 0.169 -0.507 1.841 1.00 93.25 106 ALA A O 1
ATOM 861 N N . LEU A 1 107 ? 0.775 -2.250 0.544 1.00 94.25 107 LEU A N 1
ATOM 862 C CA . LEU A 1 107 ? -0.533 -2.864 0.400 1.00 94.25 107 LEU A CA 1
ATOM 863 C C . LEU A 1 107 ? -0.383 -4.378 0.512 1.00 94.25 107 LEU A C 1
ATOM 865 O O . LEU A 1 107 ? 0.354 -4.972 -0.266 1.00 94.25 107 LEU A O 1
ATOM 869 N N . LEU A 1 108 ? -1.089 -5.010 1.441 1.00 95.62 108 LEU A N 1
ATOM 870 C CA . LEU A 1 108 ? -1.269 -6.456 1.463 1.00 95.62 108 LEU A CA 1
ATOM 871 C C . LEU A 1 108 ? -2.659 -6.767 0.919 1.00 95.62 108 LEU A C 1
ATOM 873 O O . LEU A 1 108 ? -3.656 -6.510 1.590 1.00 95.62 108 LEU A O 1
ATOM 877 N N . ILE A 1 109 ? -2.724 -7.312 -0.289 1.00 95.75 109 ILE A N 1
ATOM 878 C CA . ILE A 1 109 ? -3.966 -7.795 -0.890 1.00 95.75 109 ILE A CA 1
ATOM 879 C C . ILE A 1 109 ? -4.221 -9.205 -0.369 1.00 95.75 109 ILE A C 1
ATOM 881 O O . ILE A 1 109 ? -3.358 -10.081 -0.475 1.00 95.75 109 ILE A O 1
ATOM 885 N N . HIS A 1 110 ? -5.398 -9.413 0.215 1.00 95.50 110 HIS A N 1
ATOM 886 C CA . HIS A 1 110 ? -5.803 -10.710 0.743 1.00 95.50 110 HIS A CA 1
ATOM 887 C C . HIS A 1 110 ? -6.221 -11.650 -0.400 1.00 95.50 110 HIS A C 1
ATOM 889 O O . HIS A 1 110 ? -6.742 -11.182 -1.417 1.00 95.50 110 HIS A O 1
ATOM 895 N N . PRO A 1 111 ? -6.035 -12.974 -0.241 1.00 93.50 111 PRO A N 1
ATOM 896 C CA . PRO A 1 111 ? -6.493 -13.967 -1.204 1.00 93.50 111 PRO A CA 1
ATOM 897 C C . PRO A 1 111 ? -7.981 -13.803 -1.527 1.00 93.50 111 PRO A C 1
ATOM 899 O O . PRO A 1 111 ? -8.817 -13.680 -0.630 1.00 93.50 111 PRO A O 1
ATOM 902 N N . ARG A 1 112 ? -8.328 -13.835 -2.819 1.00 88.94 112 ARG A N 1
ATOM 903 C CA . ARG A 1 112 ? -9.735 -13.845 -3.265 1.00 88.94 112 ARG A CA 1
ATOM 904 C C . ARG A 1 112 ? -10.349 -15.236 -3.142 1.00 88.94 112 ARG A C 1
ATOM 906 O O . ARG A 1 112 ? -11.555 -15.366 -2.949 1.00 88.94 112 ARG A O 1
ATOM 913 N N . THR A 1 113 ? -9.517 -16.268 -3.263 1.00 86.81 113 THR A N 1
ATOM 914 C CA . THR A 1 113 ? -9.877 -17.668 -3.049 1.00 86.81 113 THR A CA 1
ATOM 915 C C . THR A 1 113 ? -8.919 -18.305 -2.045 1.00 86.81 113 THR A C 1
ATOM 917 O O . THR A 1 113 ? -7.803 -17.829 -1.853 1.00 86.81 113 THR A O 1
ATOM 920 N N . ASN A 1 114 ? -9.322 -19.416 -1.425 1.00 81.12 114 ASN A N 1
ATOM 921 C CA . ASN A 1 114 ? -8.506 -20.103 -0.413 1.00 81.12 114 ASN A CA 1
ATOM 922 C 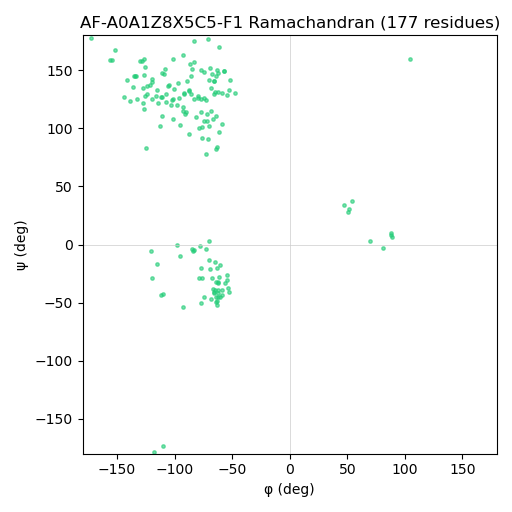C . ASN A 1 114 ? -7.187 -20.684 -0.956 1.00 81.12 114 ASN A C 1
ATOM 924 O O . ASN A 1 114 ? -6.321 -21.050 -0.166 1.00 81.12 114 ASN A O 1
ATOM 928 N N . ASN A 1 115 ? -7.047 -20.796 -2.279 1.00 80.44 115 ASN A N 1
ATOM 929 C CA . ASN A 1 115 ? -5.854 -21.345 -2.923 1.00 80.44 115 ASN A CA 1
ATOM 930 C C . ASN A 1 115 ? -4.853 -20.258 -3.346 1.00 80.44 115 ASN A C 1
ATOM 932 O O . ASN A 1 115 ? -3.738 -20.591 -3.745 1.00 80.44 115 ASN A O 1
ATOM 936 N N . ASP A 1 116 ? -5.236 -18.980 -3.276 1.00 85.75 116 ASP A N 1
ATOM 937 C CA . ASP A 1 116 ? -4.366 -17.874 -3.668 1.00 85.75 116 ASP A CA 1
ATOM 938 C C . ASP A 1 116 ? -3.438 -17.469 -2.513 1.00 85.75 116 ASP A C 1
ATOM 940 O O . ASP A 1 116 ? -3.768 -17.591 -1.333 1.00 85.75 116 ASP A O 1
ATOM 944 N N . SER A 1 117 ? -2.259 -16.955 -2.857 1.00 92.50 117 SER A N 1
ATOM 945 C CA . SER A 1 117 ? -1.374 -16.296 -1.890 1.00 92.50 117 SER A CA 1
ATOM 946 C C . SER A 1 117 ? -1.795 -14.841 -1.692 1.00 92.50 117 SER A C 1
ATOM 948 O O . SER A 1 117 ? -2.399 -14.233 -2.579 1.00 92.50 117 SER A O 1
ATOM 950 N N . TYR A 1 118 ? -1.430 -14.255 -0.555 1.00 94.88 118 TYR A N 1
ATOM 951 C CA . TYR A 1 118 ? -1.479 -12.806 -0.406 1.00 94.88 118 TYR A CA 1
ATOM 952 C C . TYR A 1 118 ? -0.498 -12.173 -1.395 1.00 94.88 118 TYR A C 1
ATOM 954 O O . TYR A 1 118 ? 0.548 -12.752 -1.709 1.00 94.88 118 TYR A O 1
ATOM 962 N N . GLN A 1 119 ? -0.807 -10.960 -1.840 1.00 94.31 119 GLN A N 1
ATOM 963 C CA . GLN A 1 119 ? 0.129 -10.143 -2.607 1.00 94.31 119 GLN A CA 1
ATOM 964 C C . GLN A 1 119 ? 0.555 -8.967 -1.737 1.00 94.31 119 GLN A C 1
ATOM 966 O O . GLN A 1 119 ? -0.255 -8.091 -1.438 1.00 94.31 119 GLN A O 1
ATOM 971 N N . LEU A 1 120 ? 1.814 -8.959 -1.305 1.00 94.12 120 LEU A N 1
ATOM 972 C CA . LEU A 1 120 ? 2.404 -7.840 -0.583 1.00 94.12 120 LEU A CA 1
ATOM 973 C C . LEU A 1 120 ? 3.093 -6.920 -1.582 1.00 94.12 120 LEU A C 1
ATOM 975 O O . LEU A 1 120 ? 4.091 -7.289 -2.191 1.00 94.12 120 LEU A O 1
ATOM 979 N N . ILE A 1 121 ? 2.583 -5.706 -1.713 1.00 92.00 121 ILE A N 1
ATOM 980 C CA . ILE A 1 121 ? 3.193 -4.650 -2.497 1.00 92.00 121 ILE A CA 1
ATOM 981 C C . ILE A 1 121 ? 3.858 -3.674 -1.546 1.00 92.00 121 ILE A C 1
ATOM 983 O O . ILE A 1 121 ? 3.195 -3.046 -0.722 1.00 92.00 121 ILE A O 1
ATOM 987 N N . VAL A 1 122 ? 5.164 -3.511 -1.700 1.00 90.81 122 VAL A N 1
ATOM 988 C CA . VAL A 1 122 ? 5.915 -2.438 -1.060 1.00 90.81 122 VAL A CA 1
ATOM 989 C C . VAL A 1 122 ? 6.077 -1.323 -2.083 1.00 90.81 122 VAL A C 1
ATOM 991 O O . VAL A 1 122 ? 6.586 -1.549 -3.180 1.00 90.81 122 VAL A O 1
ATOM 994 N N . ALA A 1 123 ? 5.553 -0.143 -1.759 1.00 84.50 123 ALA A N 1
ATOM 995 C CA . ALA A 1 123 ? 5.398 0.976 -2.678 1.00 84.50 123 ALA A CA 1
ATOM 996 C C . ALA A 1 123 ? 6.360 2.132 -2.351 1.00 84.50 123 ALA A C 1
ATOM 998 O O . ALA A 1 123 ? 7.240 2.052 -1.491 1.00 84.50 123 ALA A O 1
ATOM 999 N N . TYR A 1 124 ? 6.176 3.238 -3.074 1.00 70.94 124 TYR A N 1
ATOM 1000 C CA . TYR A 1 124 ? 7.121 4.343 -3.167 1.00 70.94 124 TYR A CA 1
ATOM 1001 C C . TYR A 1 124 ? 7.691 4.838 -1.825 1.00 70.94 124 TYR A C 1
ATOM 1003 O O . TYR A 1 124 ? 6.980 5.216 -0.888 1.00 70.94 124 TYR A O 1
ATOM 1011 N N . GLY A 1 125 ? 9.020 4.950 -1.803 1.00 67.88 125 GLY A N 1
ATOM 1012 C CA . GLY A 1 125 ? 9.821 5.476 -0.701 1.00 67.88 125 GLY A CA 1
ATOM 1013 C C . GLY A 1 125 ? 10.222 4.431 0.346 1.00 67.88 125 GLY A C 1
ATOM 1014 O O . GLY A 1 125 ? 10.746 4.817 1.390 1.00 67.88 125 GLY A O 1
ATOM 1015 N N . ILE A 1 126 ? 9.997 3.148 0.061 1.00 65.75 126 ILE A N 1
ATOM 1016 C CA . ILE A 1 126 ? 10.744 2.016 0.613 1.00 65.75 126 ILE A CA 1
ATOM 1017 C C . ILE A 1 126 ? 11.498 1.421 -0.592 1.00 65.75 126 ILE A C 1
ATOM 1019 O O . ILE A 1 126 ? 10.880 0.859 -1.487 1.00 65.75 126 ILE A O 1
ATOM 1023 N N . ARG A 1 127 ? 12.804 1.706 -0.707 1.00 66.81 127 ARG A N 1
ATOM 1024 C CA . ARG A 1 127 ? 13.627 1.396 -1.899 1.00 66.81 127 ARG A CA 1
ATOM 1025 C C . ARG A 1 127 ? 14.200 -0.019 -1.836 1.00 66.81 127 ARG A C 1
ATOM 1027 O O . ARG A 1 127 ? 14.404 -0.532 -0.733 1.00 66.81 127 ARG A O 1
ATOM 1034 N N . GLY A 1 128 ? 14.516 -0.596 -2.999 1.00 66.00 128 GLY A N 1
ATOM 1035 C CA . GLY A 1 128 ? 15.054 -1.959 -3.130 1.00 66.00 128 GLY A CA 1
ATOM 1036 C C . GLY A 1 128 ? 16.318 -2.227 -2.301 1.00 66.00 128 GLY A C 1
ATOM 1037 O O . GLY A 1 128 ? 16.501 -3.315 -1.767 1.00 66.00 128 GLY A O 1
ATOM 1038 N N . ASP A 1 129 ? 17.154 -1.215 -2.067 1.00 73.19 129 ASP A N 1
ATOM 1039 C CA . ASP A 1 129 ? 18.399 -1.361 -1.307 1.00 73.19 129 ASP A CA 1
ATOM 1040 C C . ASP A 1 129 ? 18.245 -1.295 0.225 1.00 73.19 129 ASP A C 1
ATOM 1042 O O . ASP A 1 129 ? 19.223 -1.528 0.955 1.00 73.19 129 ASP A O 1
ATOM 1046 N N . THR A 1 130 ? 17.041 -1.018 0.732 1.00 81.44 130 THR A N 1
ATOM 1047 C CA . THR A 1 130 ? 16.788 -0.901 2.175 1.00 81.44 130 THR A CA 1
ATOM 1048 C C . THR A 1 130 ? 16.894 -2.257 2.892 1.00 81.44 130 THR A C 1
ATOM 1050 O O . THR A 1 130 ? 16.611 -3.302 2.299 1.00 81.44 130 THR A O 1
ATOM 1053 N N . PRO A 1 131 ? 17.258 -2.286 4.193 1.00 84.06 131 PRO A N 1
ATOM 1054 C CA . PRO A 1 131 ? 17.307 -3.531 4.967 1.00 84.06 131 PRO A CA 1
ATOM 1055 C C . PRO A 1 131 ? 15.981 -4.302 4.985 1.00 84.06 131 PRO A C 1
ATOM 1057 O O . PRO A 1 131 ? 15.987 -5.531 5.013 1.00 84.06 131 PRO A O 1
ATOM 1060 N N . ILE A 1 132 ? 14.854 -3.585 4.953 1.00 82.75 132 ILE A N 1
ATOM 1061 C CA . ILE A 1 132 ? 13.508 -4.160 4.861 1.00 82.75 132 ILE A CA 1
ATOM 1062 C C . ILE A 1 132 ? 13.345 -4.914 3.542 1.00 82.75 132 ILE A C 1
ATOM 1064 O O . ILE A 1 132 ? 12.992 -6.091 3.554 1.00 82.75 132 ILE A O 1
ATOM 1068 N N . MET A 1 133 ? 13.650 -4.264 2.416 1.00 85.75 133 MET A N 1
ATOM 1069 C CA . MET A 1 133 ? 13.474 -4.864 1.093 1.00 85.75 133 MET A CA 1
ATOM 1070 C C . MET A 1 133 ? 14.361 -6.082 0.897 1.00 85.75 133 MET A C 1
ATOM 1072 O O . MET A 1 133 ? 13.842 -7.154 0.603 1.00 85.75 133 MET A O 1
ATOM 1076 N N . LYS A 1 134 ? 15.656 -5.973 1.212 1.00 87.44 134 LYS A N 1
ATOM 1077 C CA . LYS A 1 134 ? 16.593 -7.109 1.156 1.00 87.44 134 LYS A CA 1
ATOM 1078 C C . LYS A 1 134 ? 16.105 -8.307 1.966 1.00 87.44 134 LYS A C 1
ATOM 1080 O O . LYS A 1 134 ? 16.280 -9.459 1.573 1.00 87.44 134 LYS A O 1
ATOM 1085 N N . ARG A 1 135 ? 15.481 -8.046 3.117 1.00 86.69 135 ARG A N 1
ATOM 1086 C CA . ARG A 1 135 ? 14.920 -9.097 3.961 1.00 86.69 135 ARG A CA 1
ATOM 1087 C C . ARG A 1 135 ? 13.713 -9.768 3.312 1.00 86.69 135 ARG A C 1
ATOM 1089 O O . ARG A 1 135 ? 13.657 -10.995 3.317 1.00 86.69 135 ARG A O 1
ATOM 1096 N N . LEU A 1 136 ? 12.770 -8.994 2.781 1.00 90.50 136 LEU A N 1
ATOM 1097 C CA . LEU A 1 136 ? 11.602 -9.533 2.082 1.00 90.50 136 LEU A CA 1
ATOM 1098 C C . LEU A 1 136 ? 12.025 -10.331 0.842 1.00 90.50 136 LEU A C 1
ATOM 1100 O O . LEU A 1 136 ? 11.594 -11.467 0.686 1.00 90.50 136 LEU A O 1
ATOM 1104 N N . GLU A 1 137 ? 12.950 -9.803 0.040 1.00 89.31 137 GLU A N 1
ATOM 1105 C CA . GLU A 1 137 ? 13.511 -10.477 -1.139 1.00 89.31 137 GLU A CA 1
ATOM 1106 C C . GLU A 1 137 ? 14.184 -11.808 -0.807 1.00 89.31 137 GLU A C 1
ATOM 1108 O O . GLU A 1 137 ? 14.029 -12.781 -1.537 1.00 89.31 137 GLU A O 1
ATOM 1113 N N . SER A 1 138 ? 14.895 -11.886 0.322 1.00 90.06 138 SER A N 1
ATOM 1114 C CA . SER A 1 138 ? 15.538 -13.133 0.754 1.00 90.06 138 SER A CA 1
ATOM 1115 C C . SER A 1 138 ? 14.558 -14.222 1.211 1.00 90.06 138 SER A C 1
ATOM 1117 O O . SER A 1 138 ? 14.969 -15.366 1.401 1.00 90.06 138 SER A O 1
ATOM 1119 N N . ARG A 1 139 ? 13.286 -13.873 1.444 1.00 90.81 139 ARG A N 1
ATOM 1120 C CA . ARG A 1 139 ? 12.292 -14.745 2.091 1.00 90.81 139 ARG A CA 1
ATOM 1121 C C . ARG A 1 139 ? 11.089 -15.057 1.215 1.00 90.81 139 ARG A C 1
ATOM 1123 O O . ARG A 1 139 ? 10.475 -16.097 1.413 1.00 90.81 139 ARG A O 1
ATOM 1130 N N . LEU A 1 140 ? 10.730 -14.160 0.302 1.00 93.56 140 LEU A N 1
ATOM 1131 C CA . LEU A 1 140 ? 9.457 -14.208 -0.402 1.00 93.56 140 LEU A CA 1
ATOM 1132 C C . LEU A 1 140 ? 9.660 -14.221 -1.921 1.00 93.56 140 LEU A C 1
ATOM 1134 O O . LEU A 1 140 ? 10.438 -13.420 -2.445 1.00 93.56 140 LEU A O 1
ATOM 1138 N N . PRO A 1 141 ? 8.928 -15.074 -2.654 1.00 92.56 141 PRO A N 1
ATOM 1139 C CA . PRO A 1 141 ? 8.926 -15.036 -4.108 1.00 92.56 141 PRO A CA 1
ATOM 1140 C C . PRO A 1 141 ? 8.268 -13.753 -4.632 1.00 92.56 141 PRO A C 1
ATOM 1142 O O . PRO A 1 141 ? 7.308 -13.248 -4.050 1.00 92.56 141 PRO A O 1
ATOM 1145 N N . LEU A 1 142 ? 8.755 -13.240 -5.765 1.00 89.75 142 LEU A N 1
ATOM 1146 C CA . LEU A 1 142 ? 8.170 -12.069 -6.425 1.00 89.75 142 LEU A CA 1
ATOM 1147 C C . LEU A 1 142 ? 6.852 -12.415 -7.132 1.00 89.75 142 LEU A C 1
ATOM 1149 O O . LEU A 1 142 ? 6.689 -13.519 -7.651 1.00 89.75 142 LEU A O 1
ATOM 1153 N N . CYS A 1 143 ? 5.923 -11.457 -7.207 1.00 84.75 143 CYS A N 1
ATOM 1154 C CA . CYS A 1 143 ? 4.713 -11.593 -8.020 1.00 84.75 143 CYS A CA 1
ATOM 1155 C C . CYS A 1 143 ? 4.930 -11.012 -9.433 1.00 84.75 143 CYS A C 1
ATOM 1157 O O . CYS A 1 143 ? 5.432 -9.902 -9.601 1.00 84.75 143 CYS A O 1
ATOM 1159 N N . GLY A 1 144 ? 4.566 -11.787 -10.460 1.00 69.12 144 GLY A N 1
ATOM 1160 C CA . GLY A 1 144 ? 5.171 -11.734 -11.800 1.00 69.12 144 GLY A CA 1
ATOM 1161 C C . GLY A 1 144 ? 4.911 -10.524 -12.703 1.00 69.12 144 GLY A C 1
ATOM 1162 O O . GLY A 1 144 ? 5.392 -10.538 -13.830 1.00 69.12 144 GLY A O 1
ATOM 1163 N N . ASN A 1 145 ? 4.188 -9.492 -12.259 1.00 72.12 145 ASN A N 1
ATOM 1164 C CA . ASN A 1 145 ? 3.824 -8.369 -13.137 1.00 72.12 145 ASN A CA 1
ATOM 1165 C C . ASN A 1 145 ? 4.440 -7.022 -12.743 1.00 72.12 145 ASN A C 1
ATOM 1167 O O . ASN A 1 145 ? 4.454 -6.123 -13.577 1.00 72.12 145 ASN A O 1
ATOM 1171 N N . ILE A 1 146 ? 4.948 -6.857 -11.515 1.00 80.31 146 ILE A N 1
ATOM 1172 C CA . ILE A 1 146 ? 5.596 -5.602 -11.106 1.00 80.31 146 ILE A CA 1
ATOM 1173 C C . ILE A 1 146 ? 7.101 -5.716 -11.355 1.00 80.31 146 ILE A C 1
ATOM 1175 O O . ILE A 1 146 ? 7.762 -6.572 -10.768 1.00 80.31 146 ILE A O 1
ATOM 1179 N N . ASN A 1 147 ? 7.641 -4.861 -12.227 1.00 72.06 147 ASN A N 1
ATOM 1180 C CA . ASN A 1 147 ? 9.060 -4.862 -12.564 1.00 72.06 147 ASN A CA 1
ATOM 1181 C C . ASN A 1 147 ? 9.899 -4.328 -11.388 1.00 72.06 147 ASN A C 1
ATOM 1183 O O . ASN A 1 147 ? 9.948 -3.120 -11.139 1.00 72.06 147 ASN A O 1
ATOM 1187 N N . ALA A 1 148 ? 10.595 -5.243 -10.710 1.00 66.12 148 ALA A N 1
ATOM 1188 C CA . ALA A 1 148 ? 11.483 -4.943 -9.592 1.00 66.12 148 ALA A CA 1
ATOM 1189 C C . ALA A 1 148 ? 12.764 -4.183 -10.000 1.00 66.12 148 ALA A C 1
ATOM 1191 O O . ALA A 1 148 ? 13.336 -3.488 -9.166 1.00 66.12 148 ALA A O 1
ATOM 1192 N N . GLU A 1 149 ? 13.188 -4.225 -11.272 1.00 64.81 149 GLU A N 1
ATOM 1193 C CA . GLU A 1 149 ? 14.417 -3.565 -11.762 1.00 64.81 149 GLU A CA 1
ATOM 1194 C C . GLU A 1 149 ? 14.375 -2.036 -11.637 1.00 64.81 149 GLU A C 1
ATOM 1196 O O . GLU A 1 149 ? 15.405 -1.367 -11.664 1.00 64.81 149 GLU A O 1
ATOM 1201 N N . LEU A 1 150 ? 13.178 -1.458 -11.518 1.00 69.88 150 LEU A N 1
ATOM 1202 C CA . LEU A 1 150 ? 13.015 -0.018 -11.337 1.00 69.88 150 LEU A CA 1
ATOM 1203 C C . LEU A 1 150 ? 13.146 0.419 -9.872 1.00 69.88 150 LEU A C 1
ATOM 1205 O O . LEU A 1 150 ? 13.088 1.624 -9.626 1.00 69.88 150 LEU A O 1
ATOM 1209 N N . GLU A 1 151 ? 13.278 -0.524 -8.928 1.00 69.12 151 GLU A N 1
ATOM 1210 C CA . GLU A 1 151 ? 13.500 -0.317 -7.483 1.00 69.12 151 GLU A CA 1
ATOM 1211 C C . GLU A 1 151 ? 12.523 0.672 -6.807 1.00 69.12 151 GLU A C 1
ATOM 1213 O O . GLU A 1 151 ? 12.856 1.354 -5.831 1.00 69.12 151 GLU A O 1
ATOM 1218 N N . ARG A 1 152 ? 11.300 0.791 -7.339 1.00 76.75 152 ARG A N 1
ATOM 1219 C CA . ARG A 1 152 ? 10.285 1.767 -6.890 1.00 76.75 152 ARG A CA 1
ATOM 1220 C C . ARG A 1 152 ? 9.083 1.138 -6.205 1.00 76.75 152 ARG A C 1
ATOM 1222 O O . ARG A 1 152 ? 8.615 1.671 -5.200 1.00 76.75 152 ARG A O 1
ATOM 1229 N N . SER A 1 153 ? 8.598 0.049 -6.784 1.00 84.75 153 SER A N 1
ATOM 1230 C CA . SER A 1 153 ? 7.562 -0.806 -6.228 1.00 84.75 153 SER A CA 1
ATOM 1231 C C . SER A 1 153 ? 8.020 -2.244 -6.394 1.00 84.75 153 SER A C 1
ATOM 1233 O O . SER A 1 153 ? 8.635 -2.580 -7.405 1.00 84.75 153 SER A O 1
ATOM 1235 N N . GLN A 1 154 ? 7.683 -3.097 -5.439 1.00 88.56 154 GLN A N 1
ATOM 1236 C CA . GLN A 1 154 ? 7.969 -4.519 -5.540 1.00 88.56 154 GLN A CA 1
ATOM 1237 C C . GLN A 1 154 ? 6.819 -5.322 -4.972 1.00 88.56 154 GLN A C 1
ATOM 1239 O O . GLN A 1 154 ? 6.195 -4.930 -3.986 1.00 88.56 154 GLN A O 1
ATOM 1244 N N . CYS A 1 155 ? 6.530 -6.433 -5.634 1.00 91.38 155 CYS A N 1
ATOM 1245 C CA . CYS A 1 155 ? 5.440 -7.313 -5.275 1.00 91.38 155 CYS A CA 1
ATOM 1246 C C . CY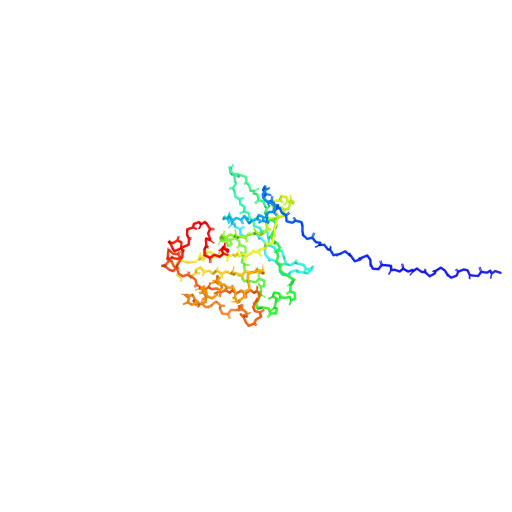S A 1 155 ? 5.981 -8.664 -4.843 1.00 91.38 155 CYS A C 1
ATOM 1248 O O . CYS A 1 155 ? 6.773 -9.265 -5.566 1.00 91.38 155 CYS A O 1
ATOM 1250 N N . PHE A 1 156 ? 5.483 -9.162 -3.721 1.00 92.94 156 PHE A N 1
ATOM 1251 C CA . PHE A 1 156 ? 5.804 -10.466 -3.172 1.00 92.94 156 PHE A CA 1
ATOM 1252 C C . PHE A 1 156 ? 4.539 -11.311 -3.062 1.00 92.94 156 PHE A C 1
ATOM 1254 O O . PHE A 1 156 ? 3.471 -10.807 -2.712 1.00 92.94 156 PHE A O 1
ATOM 1261 N N . LEU A 1 157 ? 4.663 -12.603 -3.338 1.00 94.12 157 LEU A N 1
ATOM 1262 C CA . LEU A 1 157 ? 3.661 -13.594 -2.972 1.00 94.12 157 LEU A CA 1
ATOM 1263 C C . LEU A 1 157 ? 3.950 -14.051 -1.543 1.00 94.12 157 LEU A C 1
ATOM 1265 O O . LEU A 1 157 ? 5.079 -14.413 -1.221 1.00 94.12 157 LEU A O 1
ATOM 1269 N N . VAL A 1 158 ? 2.933 -14.031 -0.688 1.00 94.81 158 VAL A N 1
ATOM 1270 C CA . 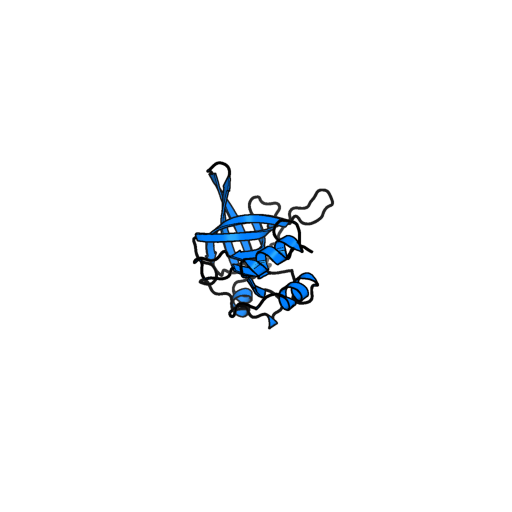VAL A 1 158 ? 3.054 -14.428 0.719 1.00 94.81 158 VAL A CA 1
ATOM 1271 C C . VAL A 1 158 ? 1.999 -15.487 0.994 1.00 94.81 158 VAL A C 1
ATOM 1273 O O . VAL A 1 158 ? 0.810 -15.216 0.858 1.00 94.81 158 VAL A O 1
ATOM 1276 N N . ASN A 1 159 ? 2.400 -16.707 1.344 1.00 94.12 159 ASN A N 1
ATOM 1277 C CA . ASN A 1 159 ? 1.442 -17.722 1.795 1.00 94.12 159 ASN A CA 1
ATOM 1278 C C . ASN A 1 159 ? 1.129 -17.543 3.296 1.00 94.12 159 ASN A C 1
ATOM 1280 O O . ASN A 1 159 ? 1.724 -16.704 3.972 1.00 94.12 159 ASN A O 1
ATOM 1284 N N . ASN A 1 160 ? 0.193 -18.333 3.833 1.00 92.56 160 ASN A N 1
ATOM 1285 C CA . ASN A 1 160 ? -0.193 -18.237 5.247 1.00 92.56 160 ASN A CA 1
ATOM 1286 C C . ASN A 1 160 ? 0.991 -18.469 6.207 1.00 92.56 160 ASN A C 1
ATOM 1288 O O . ASN A 1 160 ? 1.165 -17.704 7.152 1.00 92.56 160 ASN A O 1
ATOM 1292 N N . ASN A 1 161 ? 1.834 -19.472 5.940 1.00 93.62 161 ASN A N 1
ATOM 1293 C CA . ASN A 1 161 ? 2.975 -19.801 6.800 1.00 93.62 161 ASN A CA 1
ATOM 1294 C C . ASN A 1 161 ? 4.015 -18.673 6.813 1.00 93.62 161 ASN A C 1
ATOM 1296 O O . ASN A 1 161 ? 4.533 -18.321 7.875 1.00 93.62 161 ASN A O 1
ATOM 1300 N N . ASP A 1 162 ? 4.297 -18.090 5.647 1.00 94.25 162 ASP A N 1
ATOM 1301 C CA . ASP A 1 162 ? 5.219 -16.965 5.516 1.00 94.25 162 ASP A CA 1
ATOM 1302 C C . ASP A 1 162 ? 4.663 -15.723 6.213 1.00 94.25 162 ASP A C 1
ATOM 1304 O O . ASP A 1 162 ? 5.395 -15.035 6.922 1.00 94.25 162 ASP A O 1
ATOM 1308 N N . LEU A 1 163 ? 3.358 -15.455 6.082 1.00 92.50 163 LEU A N 1
ATOM 1309 C CA . LEU A 1 163 ? 2.713 -14.335 6.764 1.00 92.50 163 LEU A CA 1
ATOM 1310 C C . LEU A 1 163 ? 2.783 -14.486 8.290 1.00 92.50 163 LEU A C 1
ATOM 1312 O O . LEU A 1 163 ? 3.076 -13.514 8.990 1.00 92.50 163 LEU A O 1
ATOM 1316 N N . ASP A 1 164 ? 2.558 -15.691 8.811 1.00 92.69 164 ASP A N 1
ATOM 1317 C CA . ASP A 1 164 ? 2.669 -15.979 10.242 1.00 92.69 164 ASP A CA 1
ATOM 1318 C C . ASP A 1 164 ? 4.114 -15.863 10.739 1.00 92.69 164 ASP A C 1
ATOM 1320 O O . ASP A 1 164 ? 4.356 -15.348 11.834 1.00 92.69 164 ASP A O 1
ATOM 1324 N N . ALA A 1 165 ? 5.091 -16.295 9.937 1.00 92.19 165 ALA A N 1
ATOM 1325 C CA . ALA A 1 165 ? 6.505 -16.106 10.241 1.00 92.19 165 ALA A CA 1
ATOM 1326 C C . ALA A 1 165 ? 6.880 -14.616 10.271 1.00 92.19 165 ALA A C 1
ATOM 1328 O O . ALA A 1 165 ? 7.518 -14.167 11.221 1.00 92.19 165 ALA A O 1
ATOM 1329 N N . LEU A 1 166 ? 6.429 -13.826 9.290 1.00 91.44 166 LEU A N 1
ATOM 1330 C CA . LEU A 1 166 ? 6.655 -12.380 9.260 1.00 91.44 166 LEU A CA 1
ATOM 1331 C C . LEU A 1 166 ? 6.043 -11.684 10.481 1.00 91.44 166 LEU A C 1
ATOM 1333 O O . LEU A 1 166 ? 6.709 -10.869 11.106 1.00 91.44 166 LEU A O 1
ATOM 1337 N N . LYS A 1 167 ? 4.805 -12.017 10.861 1.00 90.94 167 LYS A N 1
ATOM 1338 C CA . LYS A 1 167 ? 4.149 -11.435 12.048 1.00 90.94 167 LYS A CA 1
ATOM 1339 C C . LYS A 1 167 ? 4.859 -11.790 13.357 1.00 90.94 167 LYS A C 1
ATOM 1341 O O . LYS A 1 167 ? 4.834 -11.000 14.296 1.00 90.94 167 LYS A O 1
ATOM 1346 N N . ARG A 1 168 ? 5.470 -12.976 13.431 1.00 91.25 168 ARG A N 1
ATOM 1347 C CA . ARG A 1 168 ? 6.226 -13.432 14.605 1.00 91.25 168 ARG A CA 1
ATOM 1348 C C . ARG A 1 168 ? 7.575 -12.729 14.724 1.00 91.25 168 ARG A C 1
ATOM 1350 O O . ARG A 1 168 ? 7.942 -12.306 15.815 1.00 91.25 168 ARG A O 1
ATOM 1357 N N . ASP A 1 169 ? 8.291 -12.615 13.610 1.00 88.19 169 ASP A N 1
ATOM 1358 C CA . ASP A 1 169 ? 9.629 -12.022 13.559 1.00 88.19 169 ASP A CA 1
ATOM 1359 C C . ASP A 1 169 ? 9.587 -10.486 13.630 1.00 88.19 169 ASP A C 1
ATOM 1361 O O . ASP A 1 169 ? 10.533 -9.863 14.112 1.00 88.19 169 ASP A O 1
ATOM 1365 N N . PHE A 1 170 ? 8.496 -9.881 13.150 1.00 86.62 170 PHE A N 1
ATOM 1366 C CA . PHE A 1 170 ? 8.289 -8.435 13.092 1.00 86.62 170 PHE A CA 1
ATOM 1367 C C . PHE A 1 170 ? 6.992 -8.064 13.815 1.00 86.62 170 PHE A C 1
ATOM 1369 O O . PHE A 1 170 ? 5.945 -7.928 13.170 1.00 86.62 170 PHE A O 1
ATOM 1376 N N . PRO A 1 171 ? 7.035 -7.921 15.153 1.00 79.75 171 PRO A N 1
ATOM 1377 C CA . PRO A 1 171 ? 5.852 -7.587 15.929 1.00 79.75 171 PRO A CA 1
ATOM 1378 C C . PRO A 1 171 ? 5.292 -6.217 15.522 1.00 79.75 171 PRO A C 1
ATOM 1380 O O . PRO A 1 171 ? 6.031 -5.302 15.160 1.00 79.75 171 PRO A O 1
ATOM 1383 N N . GLY A 1 172 ? 3.970 -6.075 15.612 1.00 82.81 172 GLY A N 1
ATOM 1384 C CA . GLY A 1 172 ? 3.239 -4.882 15.177 1.00 82.81 172 GLY A CA 1
ATOM 1385 C C . GLY A 1 172 ? 2.492 -5.086 13.857 1.00 82.81 172 GLY A C 1
ATOM 1386 O O . GLY A 1 172 ? 2.766 -6.006 13.083 1.00 82.81 172 GLY A O 1
ATOM 1387 N N . VAL A 1 173 ? 1.496 -4.234 13.602 1.00 80.12 173 VAL A N 1
ATOM 1388 C CA . VAL A 1 173 ? 0.681 -4.324 12.383 1.00 80.12 173 VAL A CA 1
ATOM 1389 C C . VAL A 1 173 ? 1.553 -3.968 11.183 1.00 80.12 173 VAL A C 1
ATOM 1391 O O . VAL A 1 173 ? 2.041 -2.849 11.070 1.00 80.12 173 VAL A O 1
ATOM 1394 N N . MET A 1 174 ? 1.768 -4.954 10.310 1.00 85.69 174 MET A N 1
ATOM 1395 C CA . MET A 1 174 ? 2.728 -4.878 9.209 1.00 85.69 174 MET A CA 1
ATOM 1396 C C . MET A 1 174 ? 4.160 -4.504 9.654 1.00 85.69 174 MET A C 1
ATOM 1398 O O . MET A 1 174 ? 4.870 -3.807 8.936 1.00 85.69 174 MET A O 1
ATOM 1402 N N . GLY A 1 175 ? 4.635 -4.990 10.808 1.00 83.94 175 GLY A N 1
ATOM 1403 C CA . GLY A 1 175 ? 5.998 -4.695 11.285 1.00 83.94 175 GLY A CA 1
ATOM 1404 C C . GLY A 1 175 ? 7.107 -5.048 10.278 1.00 83.94 175 GLY A C 1
ATOM 1405 O O . GLY A 1 175 ? 8.158 -4.422 10.258 1.00 83.94 175 GLY A O 1
ATOM 1406 N N . TYR A 1 176 ? 6.857 -6.007 9.383 1.00 82.00 176 TYR A N 1
ATOM 1407 C CA . TYR A 1 176 ? 7.795 -6.471 8.354 1.00 82.00 176 TYR A CA 1
ATOM 1408 C C . TYR A 1 176 ? 8.017 -5.493 7.183 1.00 82.00 176 TYR A C 1
ATOM 1410 O O . TYR A 1 176 ? 8.833 -5.779 6.309 1.00 82.00 176 TYR A O 1
ATOM 1418 N N . ILE A 1 177 ? 7.304 -4.363 7.143 1.00 81.88 177 ILE A N 1
ATOM 1419 C CA . ILE A 1 177 ? 7.512 -3.264 6.176 1.00 81.88 177 ILE A CA 1
ATOM 1420 C C . ILE A 1 177 ? 7.842 -1.923 6.848 1.00 81.88 177 ILE A C 1
ATOM 1422 O O . ILE A 1 177 ? 8.084 -0.936 6.151 1.00 81.88 177 ILE A O 1
ATOM 1426 N N . MET A 1 178 ? 7.799 -1.861 8.180 1.00 73.69 178 MET A N 1
ATOM 1427 C CA . MET A 1 178 ? 8.090 -0.646 8.934 1.00 73.69 178 MET A CA 1
ATOM 1428 C C . MET A 1 178 ? 9.602 -0.586 9.205 1.00 73.69 178 MET A C 1
ATOM 1430 O O . MET A 1 178 ? 10.179 -1.619 9.553 1.00 73.69 178 MET A O 1
ATOM 1434 N N . PRO A 1 179 ? 10.264 0.561 8.964 1.00 58.62 179 PRO A N 1
ATOM 1435 C CA . PRO A 1 179 ? 11.687 0.733 9.253 1.00 58.62 179 PRO A CA 1
ATOM 1436 C C . PRO A 1 179 ? 12.010 0.685 10.745 1.00 58.62 179 PRO A C 1
ATOM 1438 O O . PRO A 1 179 ? 11.124 1.031 11.558 1.00 58.62 179 PRO A O 1
#

Nearest PDB structures (foldseek):
  6cqk-assembly3_C  TM=7.480E-01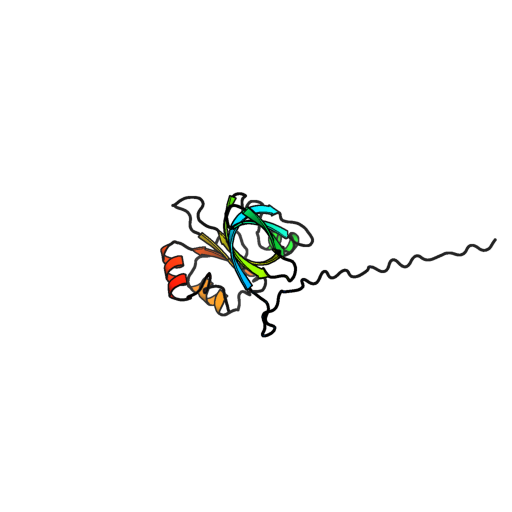  e=3.639E-02  Saccharomyces cerevisiae
  6cqo-assembly2_F  TM=7.333E-01  e=2.095E-01  Saccharomyces cerevisiae S288C
  1z9f-assembly1_A  TM=6.906E-01  e=3.245E-01  Thermotoga maritima
  4gn3-assembly8_P  TM=6.761E-01  e=8.688E-01  Pyrobaculum aerophilum
  4gn3-assembly1_B  TM=7.156E-01  e=1.274E+00  Pyrobaculum aerophilum

Foldseek 3Di:
DDDDDDDDPPDPPPPPVDFAFDADPVGHFDKDKDKWFWAAWDQAPPWTWTWTWDADPNDTDIAIETAHHSVVQVVQQDDRPPHDGGFIKIFIFRHGPPPRYGYGQWIWTDDPDPPFFIKIKGAAPQFCPDPLNVVCVVQFDWDPGGRCVVRGMTITGHHPVNVVVQCVVQPDDPSSRPD